Protein AF-A0A1G0ZKY2-F1 (afdb_monomer_lite)

Secondary structure (DSSP, 8-state):
------------HHHHHHHHHHHHHHHHHHHHHHHHHHHHHHHHHHHHHHHHHHHHHHHHHHHHHHHHHHHHHHHHHHHHHHHHHHH-HHHHHHHHHHSTTHHHHHHHHHHHHHHHHHHHHHHHHHHHHHHHHHHHHHHHHHHHHHHHHHHHHHHHHHHHHHHHHHHHHHHHHHHHHHHHHHGGGSS---

pLDDT: mean 81.61, std 14.82, range [39.03, 94.75]

Sequence (190 aa):
MVSVNKTERKIPWGKVVALLLLFLFAIQSLVGFIFLSVKINDGVRQIADGLRQLGEGEPELWKGRSRLEAGKKEEAEGKEEYARAKENLFLVWADKLLYGGEGFEEAGERIAAGGKEIAIGQGKVDVGEKQVAAGRLAVRLGVEQLRQARQARLSCALLVFVFTSLLVVFGIRWRKPLARTFLHRGSSKT

Foldseek 3Di:
DDDDDPPPPDDPVVVVVVVVVLVVVLVVLVVVLVVLVVVLVVLVVVLVVLVVVLVVLVVVLVVLVVVLVVLVVVLVVLVVVLVVCVVPPVNQVCCCVPVVNVVSVVSVVVSVVSVVVSVVSVVVSVVSVVVSVVSVVVSVVSVVVSVVSVVVSVVSVVVSVVSVVVCVVVCVVVVVVVVVVVVVVPPDDD

Radius of gyration: 41.52 Å; chains: 1; bounding box: 92×29×129 Å

Structure (mmCIF, N/CA/C/O backbone):
data_AF-A0A1G0ZKY2-F1
#
_entry.id   AF-A0A1G0ZKY2-F1
#
loop_
_atom_site.group_PDB
_atom_site.id
_atom_site.type_symbol
_atom_site.label_atom_id
_atom_site.label_alt_id
_atom_site.label_comp_id
_atom_site.label_asym_id
_atom_site.label_entity_id
_atom_site.label_seq_id
_atom_site.pdbx_PDB_ins_code
_atom_site.Cartn_x
_atom_site.Cartn_y
_atom_site.Cartn_z
_atom_site.occupancy
_atom_site.B_iso_or_equiv
_atom_site.auth_seq_id
_atom_site.auth_comp_id
_atom_site.auth_asym_id
_atom_site.auth_atom_id
_atom_site.pdbx_PDB_model_num
ATOM 1 N N . MET A 1 1 ? 43.998 6.984 -85.480 1.00 39.03 1 MET A N 1
ATOM 2 C CA . MET A 1 1 ? 43.678 8.000 -84.452 1.00 39.03 1 MET A CA 1
ATOM 3 C C . MET A 1 1 ? 42.876 7.333 -83.347 1.00 39.03 1 MET A C 1
ATOM 5 O O . MET A 1 1 ? 42.019 6.512 -83.639 1.00 39.03 1 MET A O 1
ATOM 9 N N . VAL A 1 2 ? 43.288 7.575 -82.106 1.00 42.00 2 VAL A N 1
ATOM 10 C CA . VAL A 1 2 ? 43.087 6.720 -80.926 1.00 42.00 2 VAL A CA 1
ATOM 11 C C . VAL A 1 2 ? 41.663 6.818 -80.370 1.00 42.00 2 VAL A C 1
ATOM 13 O O . VAL A 1 2 ? 41.135 7.909 -80.182 1.00 42.00 2 VAL A O 1
ATOM 16 N N . SER A 1 3 ? 41.069 5.656 -80.091 1.00 44.97 3 SER A N 1
ATOM 17 C CA . SER A 1 3 ? 39.747 5.503 -79.481 1.00 44.97 3 SER A CA 1
ATOM 18 C C . SER A 1 3 ? 39.776 5.975 -78.022 1.00 44.97 3 SER A C 1
ATOM 20 O O . SER A 1 3 ? 40.448 5.382 -77.175 1.00 44.97 3 SER A O 1
ATOM 22 N N . VAL A 1 4 ? 39.076 7.071 -77.727 1.00 46.28 4 VAL A N 1
ATOM 23 C CA . VAL A 1 4 ? 38.960 7.641 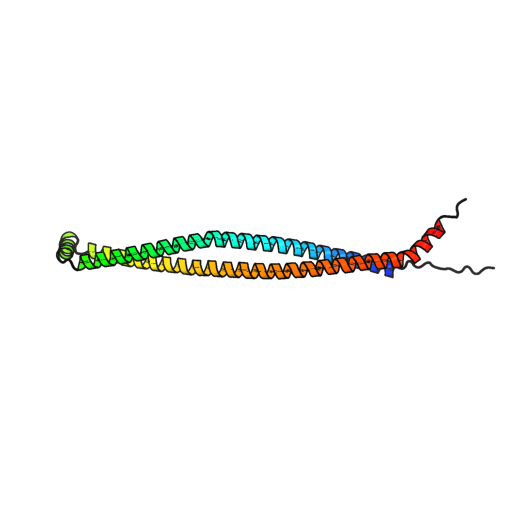-76.378 1.00 46.28 4 VAL A CA 1
ATOM 24 C C . VAL A 1 4 ? 37.914 6.837 -75.604 1.00 46.28 4 VAL A C 1
ATOM 26 O O . VAL A 1 4 ? 36.711 7.063 -75.713 1.00 46.28 4 VAL A O 1
ATOM 29 N N . ASN A 1 5 ? 38.384 5.856 -74.834 1.00 42.00 5 ASN A N 1
ATOM 30 C CA . ASN A 1 5 ? 37.549 5.000 -73.997 1.00 42.00 5 ASN A CA 1
ATOM 31 C C . ASN A 1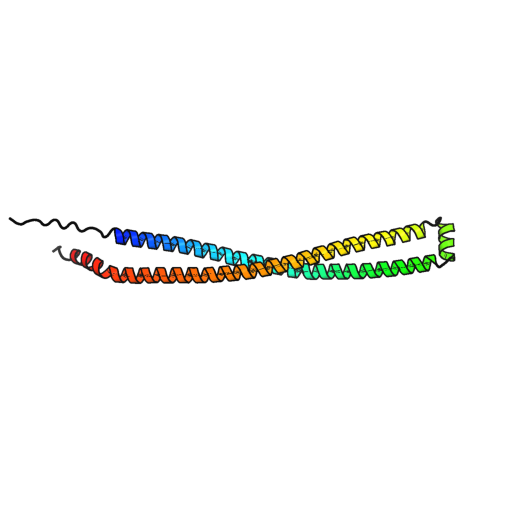 5 ? 37.023 5.783 -72.778 1.00 42.00 5 ASN A C 1
ATOM 33 O O . ASN A 1 5 ? 37.755 6.067 -71.825 1.00 42.00 5 ASN A O 1
ATOM 37 N N . LYS A 1 6 ? 35.739 6.148 -72.818 1.00 47.41 6 LYS A N 1
ATOM 38 C CA . LYS A 1 6 ? 35.024 6.887 -71.772 1.00 47.41 6 LYS A CA 1
ATOM 39 C C . LYS A 1 6 ? 34.699 5.957 -70.597 1.00 47.41 6 LYS A C 1
ATOM 41 O O . LYS A 1 6 ? 33.615 5.392 -70.503 1.00 47.41 6 LYS A O 1
ATOM 46 N N . THR A 1 7 ? 35.642 5.790 -69.676 1.00 43.19 7 THR A N 1
ATOM 47 C CA . THR A 1 7 ? 35.406 5.059 -68.421 1.00 43.19 7 THR A CA 1
ATOM 48 C C . THR A 1 7 ? 34.779 5.991 -67.384 1.00 43.19 7 THR A C 1
ATOM 50 O O . THR A 1 7 ? 35.452 6.594 -66.548 1.00 43.19 7 THR A O 1
ATOM 53 N N . GLU A 1 8 ? 33.452 6.131 -67.443 1.00 45.47 8 GLU A N 1
ATOM 54 C CA . GLU A 1 8 ? 32.676 6.815 -66.408 1.00 45.47 8 GLU A CA 1
ATOM 55 C C . GLU A 1 8 ? 32.813 6.067 -65.072 1.00 45.47 8 GLU A C 1
ATOM 57 O O . GLU A 1 8 ? 32.245 4.995 -64.849 1.00 45.47 8 GLU A O 1
ATOM 62 N N . ARG A 1 9 ? 33.624 6.624 -64.168 1.00 49.91 9 ARG A N 1
ATOM 63 C CA . ARG A 1 9 ? 33.841 6.096 -62.817 1.00 49.91 9 ARG A CA 1
ATOM 64 C C . ARG A 1 9 ? 32.573 6.278 -61.978 1.00 49.91 9 ARG A C 1
ATOM 66 O O . ARG A 1 9 ? 32.382 7.314 -61.348 1.00 49.91 9 ARG A O 1
ATOM 73 N N . LYS A 1 10 ? 31.711 5.255 -61.967 1.00 54.75 10 LYS A N 1
ATOM 74 C CA . LYS A 1 10 ? 30.501 5.187 -61.135 1.00 54.75 10 LYS A CA 1
ATOM 75 C C . LYS A 1 10 ? 30.872 5.178 -59.649 1.00 54.75 10 LYS A C 1
ATOM 77 O O . LYS A 1 10 ? 31.489 4.234 -59.155 1.00 54.75 10 LYS A O 1
ATOM 82 N N . ILE A 1 11 ? 30.465 6.224 -58.930 1.00 58.81 11 ILE A N 1
ATOM 83 C CA . ILE A 1 11 ? 30.418 6.237 -57.462 1.00 58.81 11 ILE A CA 1
ATOM 84 C C . ILE A 1 11 ? 29.611 5.001 -57.033 1.00 58.81 11 ILE A C 1
ATOM 86 O O . ILE A 1 11 ? 28.528 4.783 -57.585 1.00 58.81 11 ILE A O 1
ATOM 90 N N . PRO A 1 12 ? 30.089 4.169 -56.089 1.00 69.69 12 PRO A N 1
ATOM 91 C CA . PRO A 1 12 ? 29.347 2.996 -55.650 1.00 69.69 12 PRO A CA 1
ATOM 92 C C . PRO A 1 12 ? 28.219 3.437 -54.709 1.00 69.69 12 PRO A C 1
ATOM 94 O O . PRO A 1 12 ? 28.260 3.165 -53.511 1.00 69.69 12 PRO A O 1
ATOM 97 N N . TRP A 1 13 ? 27.221 4.139 -55.251 1.00 71.75 13 TRP A N 1
ATOM 98 C CA . TRP A 1 13 ? 26.068 4.693 -54.538 1.00 71.75 13 TRP A CA 1
ATOM 99 C C . TRP A 1 13 ? 25.389 3.657 -53.641 1.00 71.75 13 TRP A C 1
ATOM 101 O O . TRP A 1 13 ? 25.031 3.981 -52.515 1.00 71.75 13 TRP A O 1
ATOM 111 N N . GLY A 1 14 ? 25.340 2.386 -54.055 1.00 74.38 14 GLY A N 1
ATOM 112 C CA . GLY A 1 14 ? 24.830 1.295 -53.217 1.00 74.38 14 GLY A CA 1
ATOM 113 C C . GLY A 1 14 ? 25.571 1.124 -51.881 1.00 74.38 14 GLY A C 1
ATOM 114 O O . GLY A 1 14 ? 24.947 0.824 -50.871 1.00 74.38 14 GLY A O 1
ATOM 115 N N . LYS A 1 15 ? 26.886 1.381 -51.831 1.00 72.75 15 LYS A N 1
ATOM 116 C CA . LYS A 1 15 ? 27.682 1.312 -50.590 1.00 72.75 15 LYS A CA 1
ATOM 117 C C . LYS A 1 15 ? 27.442 2.518 -49.685 1.00 72.75 15 LYS A C 1
ATOM 119 O O . LYS A 1 15 ? 27.422 2.369 -48.470 1.00 72.75 15 LYS A O 1
ATOM 124 N N . VAL A 1 16 ? 27.250 3.696 -50.276 1.00 76.25 16 VAL A N 1
ATOM 125 C CA . VAL A 1 16 ? 26.938 4.931 -49.539 1.00 76.25 16 VAL A CA 1
ATOM 126 C C . VAL A 1 16 ? 25.538 4.841 -48.932 1.00 76.25 16 VAL A C 1
ATOM 128 O O . VAL A 1 16 ? 25.372 5.111 -47.748 1.00 76.25 16 VAL A O 1
ATOM 131 N N . VAL A 1 17 ? 24.558 4.369 -49.707 1.00 78.38 17 VAL A N 1
ATOM 132 C CA . VAL A 1 17 ? 23.188 4.120 -49.236 1.00 78.38 17 VAL A CA 1
ATOM 133 C C . VAL A 1 17 ? 23.175 3.066 -48.123 1.00 78.38 17 VAL A C 1
ATOM 135 O O . VAL A 1 17 ? 22.519 3.274 -47.106 1.00 78.38 17 VAL A O 1
ATOM 138 N N . ALA A 1 18 ? 23.957 1.986 -48.246 1.00 77.00 18 ALA A N 1
ATOM 139 C CA . ALA A 1 18 ? 24.081 0.977 -47.191 1.00 77.00 18 ALA A CA 1
ATOM 140 C C . ALA A 1 18 ? 24.664 1.544 -45.880 1.00 77.00 18 ALA A C 1
ATOM 142 O O . ALA A 1 18 ? 24.167 1.228 -44.802 1.00 77.00 18 ALA A O 1
ATOM 143 N N . LEU A 1 19 ? 25.685 2.407 -45.956 1.00 75.69 19 LEU A N 1
ATOM 144 C CA . LEU A 1 19 ? 26.266 3.060 -44.776 1.00 75.69 19 LEU A CA 1
ATOM 145 C C . LEU A 1 19 ? 25.288 4.037 -44.113 1.00 75.69 19 LEU A C 1
ATOM 147 O O . LEU A 1 19 ? 25.206 4.082 -42.888 1.00 75.69 19 LEU A O 1
ATOM 151 N N . LEU A 1 20 ? 24.528 4.788 -44.911 1.00 80.94 20 LEU A N 1
ATOM 152 C CA . LEU A 1 20 ? 23.551 5.756 -44.415 1.00 80.94 20 LEU A CA 1
ATOM 153 C C . LEU A 1 20 ? 22.362 5.052 -43.739 1.00 80.94 20 LEU A C 1
ATOM 155 O O . LEU A 1 20 ? 21.940 5.464 -42.662 1.00 80.94 20 LEU A O 1
ATOM 159 N N . LEU A 1 21 ? 21.894 3.932 -44.301 1.00 78.69 21 LEU A N 1
ATOM 160 C CA . LEU A 1 21 ? 20.876 3.076 -43.681 1.00 78.69 21 LEU A CA 1
ATOM 161 C C . LEU A 1 21 ? 21.354 2.463 -42.360 1.00 78.69 21 LEU A C 1
ATOM 163 O O . LEU A 1 21 ? 20.612 2.479 -41.382 1.00 78.69 21 LEU A O 1
ATOM 167 N N . LEU A 1 22 ? 22.596 1.972 -42.297 1.00 76.19 22 LEU A N 1
ATOM 168 C CA . LEU A 1 22 ? 23.180 1.451 -41.056 1.00 76.19 22 LEU A CA 1
ATOM 169 C C . LEU A 1 22 ? 23.315 2.536 -39.982 1.00 76.19 22 LEU A C 1
ATOM 171 O O . LEU A 1 22 ? 23.049 2.275 -38.811 1.00 76.19 22 LEU A O 1
ATOM 175 N N . PHE A 1 23 ? 23.690 3.754 -40.374 1.00 80.31 23 PHE A N 1
ATOM 176 C CA . PHE A 1 23 ? 23.774 4.888 -39.459 1.00 80.31 23 PHE A CA 1
ATOM 177 C C . PHE A 1 23 ? 22.394 5.293 -38.918 1.00 80.31 23 PHE A C 1
ATOM 179 O O . PHE A 1 23 ? 22.238 5.474 -37.712 1.00 80.31 23 PHE A O 1
ATOM 186 N N . LEU A 1 24 ? 21.369 5.346 -39.776 1.00 80.19 24 LEU A N 1
ATOM 187 C CA . LEU A 1 24 ? 19.983 5.579 -39.353 1.00 80.19 24 LEU A CA 1
ATOM 188 C C . LEU A 1 24 ? 19.481 4.485 -38.401 1.00 80.19 24 LEU A C 1
ATOM 190 O O . LEU A 1 24 ? 18.844 4.788 -37.394 1.00 80.19 24 LEU A O 1
ATOM 194 N N . PHE A 1 25 ? 19.809 3.222 -38.676 1.00 80.12 25 PHE A N 1
ATOM 195 C CA . PHE A 1 25 ? 19.447 2.099 -37.811 1.00 80.12 25 PHE A CA 1
ATOM 196 C C . PHE A 1 25 ? 20.157 2.168 -36.449 1.00 80.12 25 PHE A C 1
ATOM 198 O O . PHE A 1 25 ? 19.549 1.892 -35.415 1.00 80.12 25 PHE A O 1
ATOM 205 N N . ALA A 1 26 ? 21.418 2.611 -36.425 1.00 75.44 26 ALA A N 1
ATOM 206 C CA . ALA A 1 26 ? 22.161 2.851 -35.192 1.00 75.44 26 ALA A CA 1
ATOM 207 C C . ALA A 1 26 ? 21.540 3.983 -34.354 1.00 75.44 26 ALA A C 1
ATOM 209 O O . ALA A 1 26 ? 21.404 3.831 -33.141 1.00 75.44 26 ALA A O 1
ATOM 210 N N . ILE A 1 27 ? 21.099 5.077 -34.988 1.00 79.88 27 ILE A N 1
ATOM 211 C CA . ILE A 1 27 ? 20.373 6.162 -34.308 1.00 79.88 27 ILE A CA 1
ATOM 212 C C . ILE A 1 27 ? 19.055 5.640 -33.726 1.00 79.88 27 ILE A C 1
ATOM 214 O O . ILE A 1 27 ? 18.781 5.869 -32.549 1.00 79.88 27 ILE A O 1
ATOM 218 N N . GLN A 1 28 ? 18.273 4.890 -34.510 1.00 82.31 28 GLN A N 1
ATOM 219 C CA . GLN A 1 28 ? 17.012 4.295 -34.050 1.00 82.31 28 GLN A CA 1
ATOM 220 C C . GLN A 1 28 ? 17.232 3.386 -32.826 1.00 82.31 28 GLN A C 1
ATOM 222 O O . GLN A 1 28 ? 16.489 3.447 -31.845 1.00 82.31 28 GLN A O 1
ATOM 227 N N . SER A 1 29 ? 18.301 2.585 -32.842 1.00 80.69 29 SER A N 1
ATOM 228 C CA . SER A 1 29 ? 18.671 1.724 -31.717 1.00 80.69 29 SER A CA 1
ATOM 229 C C . SER A 1 29 ? 19.115 2.514 -30.480 1.00 80.69 29 SER A C 1
ATOM 231 O O . SER A 1 29 ? 18.809 2.111 -29.356 1.00 80.69 29 SER A O 1
ATOM 233 N N . LEU A 1 30 ? 19.820 3.634 -30.660 1.00 79.44 30 LEU A N 1
ATOM 234 C CA . LEU A 1 30 ? 20.258 4.499 -29.563 1.00 79.44 30 LEU A CA 1
ATOM 235 C C . LEU A 1 30 ? 19.064 5.183 -28.883 1.00 79.44 30 LEU A C 1
ATOM 237 O O . LEU A 1 30 ? 18.987 5.207 -27.655 1.00 79.44 30 LEU A O 1
ATOM 241 N N . VAL A 1 31 ? 18.104 5.673 -29.673 1.00 83.25 31 VAL A N 1
ATOM 242 C CA . VAL A 1 31 ? 16.857 6.265 -29.165 1.00 83.25 31 VAL A CA 1
ATOM 243 C C . VAL A 1 31 ? 16.071 5.238 -28.345 1.00 83.25 31 VAL A C 1
ATOM 245 O O . VAL A 1 31 ? 15.678 5.530 -27.214 1.00 83.25 31 VAL A O 1
ATOM 248 N N . GLY A 1 32 ? 15.918 4.009 -28.853 1.00 79.44 32 GLY A N 1
ATOM 249 C CA . GLY A 1 32 ? 15.265 2.921 -28.118 1.00 79.44 32 GLY A CA 1
ATOM 250 C C . GLY A 1 32 ? 15.978 2.556 -26.809 1.00 79.44 32 GLY A C 1
ATOM 251 O O . GLY A 1 32 ? 15.328 2.327 -25.788 1.00 79.44 32 GLY A O 1
ATOM 252 N N . PHE A 1 33 ? 17.314 2.559 -26.802 1.00 80.88 33 PHE A N 1
ATOM 253 C CA . PHE A 1 33 ? 18.108 2.305 -25.599 1.00 80.88 33 PHE A CA 1
ATOM 254 C C . PHE A 1 33 ? 17.940 3.400 -24.538 1.00 80.88 33 PHE A C 1
ATOM 256 O O . PHE A 1 33 ? 17.771 3.085 -23.357 1.00 80.88 33 PHE A O 1
ATOM 263 N N . ILE A 1 34 ? 17.964 4.676 -24.936 1.00 80.56 34 ILE A N 1
ATOM 264 C CA . ILE A 1 34 ? 17.760 5.808 -24.020 1.00 80.56 34 ILE A CA 1
ATOM 265 C C . ILE A 1 34 ? 16.347 5.753 -23.434 1.00 80.56 34 ILE A C 1
ATOM 267 O O . ILE A 1 34 ? 16.193 5.811 -22.215 1.00 80.56 34 ILE A O 1
ATOM 271 N N . PHE A 1 35 ? 15.329 5.545 -24.272 1.00 85.62 35 PHE A N 1
ATOM 272 C CA . PHE A 1 35 ? 13.939 5.438 -23.828 1.00 85.62 35 PHE A CA 1
ATOM 273 C C . PHE A 1 35 ? 13.736 4.303 -22.813 1.00 85.62 35 PHE A C 1
ATOM 275 O O . PHE A 1 35 ? 13.167 4.509 -21.739 1.00 85.62 35 PHE A O 1
ATOM 282 N N . LEU A 1 36 ? 14.264 3.110 -23.105 1.00 84.50 36 LEU A N 1
ATOM 283 C CA . LEU A 1 36 ? 14.190 1.972 -22.188 1.00 84.50 36 LEU A CA 1
ATOM 284 C C . LEU A 1 36 ? 14.939 2.246 -20.873 1.00 84.50 36 LEU A C 1
ATOM 286 O O . LEU A 1 36 ? 14.499 1.822 -19.807 1.00 84.50 36 LEU A O 1
ATOM 290 N N . SER A 1 37 ? 16.052 2.980 -20.933 1.00 82.50 37 SER A N 1
ATOM 291 C CA . SER A 1 37 ? 16.837 3.352 -19.752 1.00 82.50 37 SER A CA 1
ATOM 292 C C . SER A 1 37 ? 16.070 4.277 -18.811 1.00 82.50 37 SER A C 1
ATOM 294 O O . SER A 1 37 ? 16.078 4.038 -17.604 1.00 82.50 37 SER A O 1
ATOM 296 N N . VAL A 1 38 ? 15.387 5.287 -19.358 1.00 86.06 38 VAL A N 1
ATOM 297 C CA . VAL A 1 38 ? 14.525 6.195 -18.584 1.00 86.06 38 VAL A CA 1
ATOM 298 C C . VAL A 1 38 ? 13.396 5.403 -17.930 1.00 86.06 38 VAL A C 1
ATOM 300 O O . VAL A 1 38 ? 13.231 5.465 -16.716 1.00 86.06 38 VAL A O 1
ATOM 303 N N . LYS A 1 39 ? 12.712 4.546 -18.698 1.00 86.44 39 LYS A N 1
ATOM 304 C CA . LYS A 1 39 ? 11.594 3.739 -18.192 1.00 86.44 39 LYS A CA 1
ATOM 305 C C . LYS A 1 39 ? 11.995 2.781 -17.065 1.00 86.44 39 LYS A C 1
ATOM 307 O O . LYS A 1 39 ? 11.245 2.605 -16.111 1.00 86.44 39 LYS A O 1
ATOM 312 N N . ILE A 1 40 ? 13.185 2.180 -17.145 1.00 86.50 40 ILE A N 1
ATOM 313 C CA . ILE A 1 40 ? 13.738 1.351 -16.061 1.00 86.50 40 ILE A CA 1
ATOM 314 C C . ILE A 1 40 ? 13.996 2.196 -14.811 1.00 86.50 40 ILE A C 1
ATOM 316 O O . ILE A 1 40 ? 13.678 1.760 -13.709 1.00 86.50 40 ILE A O 1
ATOM 320 N N . ASN A 1 41 ? 14.581 3.384 -14.960 1.00 86.81 41 ASN A N 1
ATOM 321 C CA . ASN A 1 41 ? 14.880 4.251 -13.824 1.00 86.81 41 ASN A CA 1
ATOM 322 C C . ASN A 1 41 ? 13.604 4.752 -13.132 1.00 86.81 41 ASN A C 1
ATOM 324 O O . ASN A 1 41 ? 13.523 4.730 -11.905 1.00 86.81 41 ASN A O 1
ATOM 328 N N . ASP A 1 42 ? 12.592 5.130 -13.910 1.00 87.94 42 ASP A N 1
ATOM 329 C CA . ASP A 1 42 ? 11.292 5.542 -13.381 1.00 87.94 42 ASP A CA 1
ATOM 330 C C . ASP A 1 42 ? 10.584 4.379 -12.679 1.00 87.94 42 ASP A C 1
ATOM 332 O O . ASP A 1 42 ? 10.076 4.552 -11.574 1.00 87.94 42 ASP A O 1
ATOM 336 N N . GLY A 1 43 ? 10.633 3.170 -13.249 1.00 88.50 43 GLY A N 1
ATOM 337 C CA . GLY A 1 43 ? 10.093 1.972 -12.601 1.00 88.50 43 GLY A CA 1
ATOM 338 C C . GLY A 1 43 ? 10.790 1.638 -11.275 1.00 88.50 43 GLY A C 1
ATOM 339 O O . GLY A 1 43 ? 10.128 1.272 -10.308 1.00 88.50 43 GLY A O 1
ATOM 340 N N . VAL A 1 44 ? 12.116 1.810 -11.187 1.00 89.62 44 VAL A N 1
ATOM 341 C CA . VAL A 1 44 ? 12.862 1.639 -9.924 1.00 89.62 44 VAL A CA 1
ATOM 342 C C . VAL A 1 44 ? 12.406 2.655 -8.878 1.00 89.62 44 VAL A C 1
ATOM 344 O O . VAL A 1 44 ? 12.201 2.278 -7.725 1.00 89.62 44 VAL A O 1
ATOM 347 N N . ARG A 1 45 ? 12.221 3.922 -9.270 1.00 90.50 45 ARG A N 1
ATOM 348 C CA . ARG A 1 45 ? 11.726 4.973 -8.369 1.00 90.50 45 ARG A CA 1
ATOM 349 C C . ARG A 1 45 ? 10.317 4.670 -7.872 1.00 90.50 45 ARG A C 1
ATOM 351 O O . ARG A 1 45 ? 10.110 4.654 -6.669 1.00 90.50 45 ARG A O 1
ATOM 358 N N . GLN A 1 46 ? 9.398 4.313 -8.768 1.00 88.19 46 GLN A N 1
ATOM 359 C CA . GLN A 1 46 ? 8.026 3.954 -8.395 1.00 88.19 46 GLN A CA 1
ATOM 360 C C . GLN A 1 46 ? 7.970 2.785 -7.406 1.00 88.19 46 GLN A C 1
ATOM 362 O O . GLN A 1 46 ? 7.177 2.802 -6.469 1.00 88.19 46 GLN A O 1
ATOM 367 N N . ILE A 1 47 ? 8.822 1.774 -7.583 1.00 91.44 47 ILE A N 1
ATOM 368 C CA . ILE A 1 47 ? 8.908 0.654 -6.641 1.00 91.44 47 ILE A CA 1
ATOM 369 C C . ILE A 1 47 ? 9.456 1.107 -5.291 1.00 91.44 47 ILE A C 1
ATOM 371 O O . ILE A 1 47 ? 8.927 0.690 -4.264 1.00 91.44 47 ILE A O 1
ATOM 375 N N . ALA A 1 48 ? 10.491 1.948 -5.277 1.00 91.12 48 ALA A N 1
ATOM 376 C CA . ALA A 1 48 ? 11.041 2.496 -4.041 1.00 91.12 48 ALA A CA 1
ATOM 377 C C . ALA A 1 48 ? 9.997 3.333 -3.284 1.00 91.12 48 ALA A C 1
ATOM 379 O O . ALA A 1 48 ? 9.843 3.163 -2.075 1.00 91.12 48 ALA A O 1
ATOM 380 N N . ASP A 1 49 ? 9.238 4.163 -3.996 1.00 90.56 49 ASP A N 1
ATOM 381 C CA . ASP A 1 49 ? 8.148 4.957 -3.429 1.00 90.56 49 ASP A CA 1
ATOM 382 C C . ASP A 1 49 ? 7.028 4.055 -2.891 1.00 90.56 49 ASP A C 1
ATOM 384 O O . ASP A 1 49 ? 6.578 4.238 -1.761 1.00 90.56 49 ASP A O 1
ATOM 388 N N . GLY A 1 50 ? 6.637 3.015 -3.635 1.00 91.06 50 GLY A N 1
ATOM 389 C CA . GLY A 1 50 ? 5.654 2.028 -3.177 1.00 91.06 50 GLY A CA 1
ATOM 390 C C . GLY A 1 50 ? 6.115 1.242 -1.943 1.00 91.06 50 GLY A C 1
ATOM 391 O O . GLY A 1 50 ? 5.330 1.004 -1.028 1.00 91.06 50 GLY A O 1
ATOM 392 N N . LEU A 1 51 ? 7.399 0.880 -1.868 1.00 91.50 51 LEU A N 1
ATOM 393 C CA . LEU A 1 51 ? 8.007 0.257 -0.687 1.00 91.50 51 LEU A CA 1
ATOM 394 C C . LEU A 1 51 ? 8.015 1.196 0.519 1.00 91.50 51 LEU A C 1
ATOM 396 O O . LEU A 1 51 ? 7.736 0.746 1.628 1.00 91.50 51 LEU A O 1
ATOM 400 N N . ARG A 1 52 ? 8.302 2.488 0.317 1.00 92.31 52 ARG A N 1
ATOM 401 C CA . ARG A 1 52 ? 8.205 3.494 1.382 1.00 92.31 52 ARG A CA 1
ATOM 402 C C . ARG A 1 52 ? 6.776 3.627 1.894 1.00 92.31 52 ARG A C 1
ATOM 404 O O . ARG A 1 52 ? 6.570 3.548 3.097 1.00 92.31 52 ARG A O 1
ATOM 411 N N . GLN A 1 53 ? 5.802 3.754 0.994 1.00 89.62 53 GLN A N 1
ATOM 412 C CA . GLN A 1 53 ? 4.387 3.847 1.362 1.00 89.62 53 GLN A CA 1
ATOM 413 C C . GLN A 1 53 ? 3.907 2.607 2.122 1.00 89.62 53 GLN A C 1
ATOM 415 O O . GLN A 1 53 ? 3.197 2.736 3.112 1.00 89.62 53 GLN A O 1
ATOM 420 N N . LEU A 1 54 ? 4.326 1.405 1.711 1.00 91.81 54 LEU A N 1
ATOM 421 C CA . LEU A 1 54 ? 4.048 0.179 2.467 1.00 91.81 54 LEU A CA 1
ATOM 422 C C . LEU A 1 54 ? 4.709 0.201 3.849 1.00 91.81 54 LEU A C 1
ATOM 424 O O . LEU A 1 54 ? 4.063 -0.140 4.835 1.00 91.81 54 LEU A O 1
ATOM 428 N N . GLY A 1 55 ? 5.973 0.625 3.924 1.00 89.56 55 GLY A N 1
ATOM 429 C CA . GLY A 1 55 ? 6.712 0.730 5.182 1.00 89.56 55 GLY A CA 1
ATOM 430 C C . GLY A 1 55 ? 6.123 1.747 6.161 1.00 89.56 55 GLY A C 1
ATOM 431 O O . GLY A 1 55 ? 6.238 1.557 7.368 1.00 89.56 55 GLY A O 1
ATOM 432 N N . GLU A 1 56 ? 5.471 2.797 5.661 1.00 89.94 56 GLU A N 1
ATOM 433 C CA . GLU A 1 56 ? 4.765 3.801 6.465 1.00 89.94 56 GLU A CA 1
ATOM 434 C C . GLU A 1 56 ? 3.333 3.343 6.819 1.00 89.94 56 GLU A C 1
ATOM 436 O O . GLU A 1 56 ? 2.906 3.489 7.963 1.00 89.94 56 GLU A O 1
ATOM 441 N N . GLY A 1 57 ? 2.611 2.707 5.891 1.00 89.81 57 GLY A N 1
ATOM 442 C CA . GLY A 1 57 ? 1.222 2.274 6.094 1.00 89.81 57 GLY A CA 1
ATOM 443 C C . GLY A 1 57 ? 1.054 1.023 6.966 1.00 89.81 57 GLY A C 1
ATOM 444 O O . GLY A 1 57 ? 0.070 0.892 7.690 1.00 89.81 57 GLY A O 1
ATOM 445 N N . GLU A 1 58 ? 2.013 0.098 6.950 1.00 90.44 58 GLU A N 1
ATOM 446 C CA . GLU A 1 58 ? 1.976 -1.125 7.762 1.00 90.44 58 GLU A CA 1
ATOM 447 C C . GLU A 1 58 ? 2.006 -0.873 9.289 1.00 90.44 58 GLU A C 1
ATOM 449 O O . GLU A 1 58 ? 1.170 -1.441 10.001 1.00 90.44 58 GLU A O 1
ATOM 454 N N . PRO A 1 59 ? 2.878 -0.000 9.838 1.00 92.69 59 PRO A N 1
ATOM 455 C CA . PRO A 1 59 ? 2.833 0.346 11.257 1.00 92.69 59 PRO A CA 1
ATOM 456 C C . PRO A 1 59 ? 1.590 1.161 11.632 1.00 92.69 59 PRO A C 1
ATOM 458 O O . PRO A 1 59 ? 1.103 1.032 12.756 1.00 92.69 59 PRO A O 1
ATOM 461 N N . GLU A 1 60 ? 1.047 1.982 10.729 1.00 90.06 60 GLU A N 1
ATOM 462 C CA . GLU A 1 60 ? -0.234 2.663 10.963 1.00 90.06 60 GLU A CA 1
ATOM 463 C C . GLU A 1 60 ? -1.393 1.671 11.061 1.00 90.06 60 GLU A C 1
ATOM 465 O O . GLU A 1 60 ? -2.200 1.756 11.990 1.00 90.06 60 GLU A O 1
ATOM 470 N N . LEU A 1 61 ? -1.431 0.683 10.167 1.00 92.69 61 LEU A N 1
ATOM 471 C CA . LEU A 1 61 ? -2.411 -0.395 10.201 1.00 92.69 61 LEU A CA 1
ATOM 472 C C . LEU A 1 61 ? -2.305 -1.211 11.494 1.00 92.69 61 LEU A C 1
ATOM 474 O O . LEU A 1 61 ? -3.321 -1.505 12.125 1.00 92.69 61 LEU A O 1
ATOM 478 N N . TRP A 1 62 ? -1.083 -1.519 11.936 1.00 92.44 62 TRP A N 1
ATOM 479 C CA . TRP A 1 62 ? -0.852 -2.204 13.208 1.00 92.44 62 TRP A CA 1
ATOM 480 C C . TRP A 1 62 ? -1.341 -1.379 14.407 1.00 92.44 62 TRP A C 1
ATOM 482 O O . TRP A 1 62 ? -2.045 -1.905 15.270 1.00 92.44 62 TRP A O 1
ATOM 492 N N . LYS A 1 63 ? -1.052 -0.070 14.439 1.00 92.88 63 LYS A N 1
ATOM 493 C CA . LYS A 1 63 ? -1.584 0.841 15.469 1.00 92.88 63 LYS A CA 1
ATOM 494 C C . LYS A 1 63 ? -3.113 0.878 15.444 1.00 92.88 63 LYS A C 1
ATOM 496 O O . LYS A 1 63 ? -3.734 0.853 16.503 1.00 92.88 63 LYS A O 1
ATOM 501 N N . GLY A 1 64 ? -3.719 0.921 14.257 1.00 92.38 64 GLY A N 1
ATOM 502 C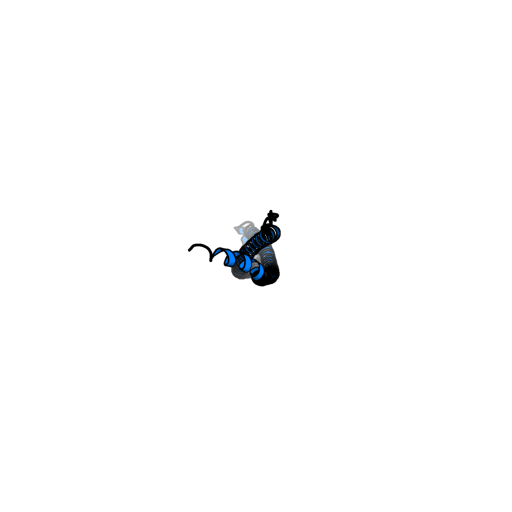 CA . GLY A 1 64 ? -5.170 0.864 14.082 1.00 92.38 64 GLY A CA 1
ATOM 503 C C . GLY A 1 64 ? -5.769 -0.427 14.641 1.00 92.38 64 GLY A C 1
ATOM 504 O O . GLY A 1 64 ? -6.743 -0.372 15.389 1.00 92.38 64 GLY A O 1
ATOM 505 N N . ARG A 1 65 ? -5.142 -1.575 14.360 1.00 93.62 65 ARG A N 1
ATOM 506 C CA . ARG A 1 65 ? -5.547 -2.876 14.909 1.00 93.62 65 ARG A CA 1
ATOM 507 C C . ARG A 1 65 ? -5.429 -2.917 16.432 1.00 93.62 65 ARG A C 1
ATOM 509 O O . ARG A 1 65 ? -6.377 -3.320 17.093 1.00 93.62 65 ARG A O 1
ATOM 516 N N . SER A 1 66 ? -4.316 -2.444 16.990 1.00 94.75 66 SER A N 1
ATOM 517 C CA . SER A 1 66 ? -4.113 -2.401 18.444 1.00 94.75 66 SER A CA 1
ATOM 518 C C . SER A 1 66 ? -5.148 -1.511 19.146 1.00 94.75 66 SER A C 1
ATOM 520 O O . SER A 1 66 ? -5.706 -1.907 20.166 1.00 94.75 66 SER A O 1
ATOM 522 N N . ARG A 1 67 ? -5.481 -0.346 18.570 1.00 92.12 67 ARG A N 1
ATOM 523 C CA . ARG A 1 67 ? -6.563 0.517 19.081 1.00 92.12 67 ARG A CA 1
ATOM 524 C C . ARG A 1 67 ? -7.926 -0.164 19.011 1.00 92.12 67 ARG A C 1
ATOM 526 O O . ARG A 1 67 ? -8.705 -0.051 19.949 1.00 92.12 67 ARG A O 1
ATOM 533 N N . LEU A 1 68 ? -8.207 -0.873 17.920 1.00 93.75 68 LEU A N 1
ATOM 534 C CA . LEU A 1 68 ? -9.450 -1.623 17.762 1.00 93.75 68 LEU A CA 1
ATOM 535 C C . LEU A 1 68 ? -9.569 -2.749 18.799 1.00 93.75 68 LEU A C 1
ATOM 537 O O . LEU A 1 68 ? -10.640 -2.950 19.359 1.00 93.75 68 LEU A O 1
ATOM 541 N N . GLU A 1 69 ? -8.487 -3.479 19.065 1.00 94.06 69 GLU A N 1
ATOM 542 C CA . GLU A 1 69 ? -8.454 -4.514 20.105 1.00 94.06 69 GLU A CA 1
ATOM 543 C C . GLU A 1 69 ? -8.647 -3.929 21.507 1.00 94.06 69 GLU A C 1
ATOM 545 O O . GLU A 1 69 ? -9.417 -4.482 22.291 1.00 94.06 69 GLU A O 1
ATOM 550 N N . ALA A 1 70 ? -8.014 -2.791 21.804 1.00 93.81 70 ALA A N 1
ATOM 551 C CA . ALA A 1 70 ? -8.219 -2.083 23.064 1.00 93.81 70 ALA A CA 1
ATOM 552 C C . ALA A 1 70 ? -9.683 -1.643 23.234 1.00 93.81 70 ALA A C 1
ATOM 554 O O . ALA A 1 70 ? -10.290 -1.960 24.253 1.00 93.81 70 ALA A O 1
ATOM 555 N N . GLY A 1 71 ? -10.278 -1.021 22.209 1.00 93.06 71 GLY A N 1
ATOM 556 C CA . GLY A 1 71 ? -11.690 -0.628 22.234 1.00 93.06 71 GLY A CA 1
ATOM 557 C C . GLY A 1 71 ? -12.634 -1.821 22.409 1.00 93.06 71 GLY A C 1
ATOM 558 O O . GLY A 1 71 ? -13.598 -1.739 23.159 1.00 93.06 71 GLY A O 1
ATOM 559 N N . LYS A 1 72 ? -12.328 -2.975 21.793 1.00 93.44 72 LYS A N 1
ATOM 560 C CA . LYS A 1 72 ? -13.112 -4.214 21.978 1.00 93.44 72 LYS A CA 1
ATOM 561 C C . LYS A 1 72 ? -13.094 -4.700 23.414 1.00 93.44 72 LYS A C 1
ATOM 563 O O . LYS A 1 72 ? -14.102 -5.212 23.896 1.00 93.44 72 LYS A O 1
ATOM 568 N N . LYS A 1 73 ? -11.945 -4.576 24.074 1.00 94.69 73 LYS A N 1
ATOM 569 C CA . LYS A 1 73 ? -11.798 -4.952 25.474 1.00 94.69 73 LYS A CA 1
ATOM 570 C C . LYS A 1 73 ? -12.579 -3.998 26.378 1.00 94.69 73 LYS A C 1
ATOM 572 O O . LYS A 1 73 ? -13.323 -4.470 27.226 1.00 94.69 73 LYS A O 1
ATOM 577 N N . GLU A 1 74 ? -12.477 -2.695 26.134 1.00 92.00 74 GLU A N 1
ATOM 578 C CA . GLU A 1 74 ? -13.218 -1.666 26.871 1.00 92.00 74 GLU A CA 1
ATOM 579 C C . GLU A 1 74 ? -14.740 -1.828 26.712 1.00 92.00 74 GLU A C 1
ATOM 581 O O . GLU A 1 74 ? -15.473 -1.785 27.695 1.00 92.00 74 GLU A O 1
ATOM 586 N N . GLU A 1 75 ? -15.233 -2.124 25.504 1.00 92.50 75 GLU A N 1
ATOM 587 C CA . GLU A 1 75 ? -16.659 -2.408 25.289 1.00 92.50 75 GLU A CA 1
ATOM 588 C C . GLU A 1 75 ? -17.112 -3.689 26.009 1.00 92.50 75 GLU A C 1
ATOM 590 O O . GLU A 1 75 ? -18.233 -3.753 26.516 1.00 92.50 75 GLU A O 1
ATOM 595 N N . ALA A 1 76 ? -16.265 -4.722 26.068 1.00 93.38 76 ALA A N 1
ATOM 596 C CA . ALA A 1 76 ? -16.573 -5.948 26.801 1.00 93.38 76 ALA A CA 1
ATOM 597 C C . ALA A 1 76 ? -16.633 -5.706 28.319 1.00 93.38 76 ALA A C 1
ATOM 599 O O . ALA A 1 76 ? -17.578 -6.160 28.964 1.00 93.38 76 ALA A O 1
ATOM 600 N N . GLU A 1 77 ? -15.674 -4.956 28.866 1.00 93.19 77 GLU A N 1
ATOM 601 C CA . GLU A 1 77 ? -15.646 -4.555 30.277 1.00 93.19 77 GLU A CA 1
ATOM 602 C C . GLU A 1 77 ? -16.875 -3.694 30.626 1.00 93.19 77 GLU A C 1
ATOM 604 O O . GLU A 1 77 ? -17.585 -3.995 31.586 1.00 93.19 77 GLU A O 1
ATOM 609 N N . GLY A 1 78 ? -17.218 -2.706 29.790 1.00 91.88 78 GLY A N 1
ATOM 610 C CA . GLY A 1 78 ? -18.412 -1.873 29.974 1.00 91.88 78 GLY A CA 1
ATOM 611 C C . GLY A 1 78 ? -19.728 -2.657 29.889 1.00 91.88 78 GLY A C 1
ATOM 612 O O . GLY A 1 78 ? -20.662 -2.391 30.647 1.00 91.88 78 GLY A O 1
ATOM 613 N N . LYS A 1 79 ? -19.812 -3.676 29.020 1.00 92.69 79 LYS A N 1
ATOM 614 C CA . LYS A 1 79 ? -20.960 -4.602 28.974 1.00 92.69 79 LYS A CA 1
ATOM 615 C C . LYS A 1 79 ? -21.102 -5.411 30.257 1.00 92.69 79 LYS A C 1
ATOM 617 O O . LYS A 1 79 ? -22.225 -5.608 30.718 1.00 92.69 79 LYS A O 1
ATOM 622 N N . GLU A 1 80 ? -19.994 -5.887 30.817 1.00 94.06 80 GLU A N 1
ATOM 623 C CA . GLU A 1 80 ? -20.004 -6.648 32.065 1.00 94.06 80 GLU A CA 1
ATOM 624 C C . GLU A 1 80 ? -20.413 -5.767 33.252 1.00 94.06 80 GLU A C 1
ATOM 626 O O . GLU A 1 80 ? -21.262 -6.165 34.051 1.00 94.06 80 GLU A O 1
ATOM 631 N N . GLU A 1 81 ? -19.877 -4.549 33.338 1.00 91.25 81 GLU A N 1
ATOM 632 C CA . GLU A 1 81 ? -20.248 -3.581 34.372 1.00 91.25 81 GLU A CA 1
ATOM 633 C C . GLU A 1 81 ? -21.733 -3.207 34.287 1.00 91.25 81 GLU A C 1
ATOM 635 O O . GLU A 1 81 ? -22.443 -3.242 35.293 1.00 91.25 81 GLU A O 1
ATOM 640 N N . TYR A 1 82 ? -22.237 -2.955 33.077 1.00 91.12 82 TYR A N 1
ATOM 641 C CA . TYR A 1 82 ? -23.656 -2.700 32.840 1.00 91.12 82 TYR A CA 1
ATOM 642 C C . TYR A 1 82 ? -24.549 -3.880 33.246 1.00 91.12 82 TYR A C 1
ATOM 644 O O . TYR A 1 82 ? -25.610 -3.678 33.843 1.00 91.12 82 TYR A O 1
ATOM 652 N N . ALA A 1 83 ? -24.124 -5.116 32.965 1.00 92.19 83 ALA A N 1
ATOM 653 C CA . ALA A 1 83 ? -24.856 -6.312 33.371 1.00 92.19 83 ALA A CA 1
ATOM 654 C C . ALA A 1 83 ? -24.910 -6.443 34.903 1.00 92.19 83 ALA A C 1
ATOM 656 O O . ALA A 1 83 ? -25.994 -6.597 35.467 1.00 92.19 83 ALA A O 1
ATOM 657 N N . ARG A 1 84 ? -23.770 -6.275 35.588 1.00 92.38 84 ARG A N 1
ATOM 658 C CA . ARG A 1 84 ? -23.699 -6.283 37.061 1.00 92.38 84 ARG A CA 1
ATOM 659 C C . ARG A 1 84 ? -24.543 -5.171 37.686 1.00 92.38 84 ARG A C 1
ATOM 661 O O . ARG A 1 84 ? -25.206 -5.394 38.697 1.00 92.38 84 ARG A O 1
ATOM 668 N N . ALA A 1 85 ? -24.551 -3.980 37.088 1.00 90.00 85 ALA A N 1
ATOM 669 C CA . ALA A 1 85 ? -25.378 -2.871 37.550 1.00 90.00 85 ALA A CA 1
ATOM 670 C C . ALA A 1 85 ? -26.878 -3.191 37.426 1.00 90.00 85 ALA A C 1
ATOM 672 O O . ALA A 1 85 ? -27.640 -2.885 38.341 1.00 90.00 85 ALA A O 1
ATOM 673 N N . LYS A 1 86 ? -27.295 -3.869 36.345 1.00 89.50 86 LYS A N 1
ATOM 674 C CA . LYS A 1 86 ? -28.683 -4.326 36.155 1.00 89.50 86 LYS A CA 1
ATOM 675 C C . LYS A 1 86 ? -29.111 -5.417 37.136 1.00 89.50 86 LYS A C 1
ATOM 677 O O . LYS A 1 86 ? -30.286 -5.480 37.486 1.00 89.50 86 LYS A O 1
ATOM 682 N N . GLU A 1 87 ? -28.190 -6.265 37.581 1.00 92.12 87 GLU A N 1
ATOM 683 C CA . GLU A 1 87 ? -28.468 -7.285 38.604 1.00 92.12 87 GLU A CA 1
ATOM 684 C C . GLU A 1 87 ? -28.635 -6.677 40.007 1.00 92.12 87 GLU A C 1
ATOM 686 O O . GLU A 1 87 ? -29.294 -7.256 40.874 1.00 92.12 87 GLU A O 1
ATOM 691 N N . ASN A 1 88 ? -28.091 -5.480 40.239 1.00 92.56 88 ASN A N 1
ATOM 692 C CA . ASN A 1 88 ? -28.243 -4.773 41.500 1.00 92.56 88 ASN A CA 1
ATOM 693 C C . ASN A 1 88 ? -29.583 -4.017 41.559 1.00 92.56 88 ASN A C 1
ATOM 695 O O . ASN A 1 88 ? -29.703 -2.866 41.136 1.00 92.56 88 ASN A O 1
ATOM 699 N N . LEU A 1 89 ? -30.586 -4.657 42.167 1.00 87.44 89 LEU A N 1
ATOM 700 C CA . LEU A 1 89 ? -31.933 -4.103 42.361 1.00 87.44 89 LEU A CA 1
ATOM 701 C C . LEU A 1 89 ? -31.946 -2.712 43.012 1.00 87.44 89 LEU A C 1
ATOM 703 O O . LEU A 1 89 ? -32.822 -1.914 42.687 1.00 87.44 89 LEU A O 1
ATOM 707 N N . PHE A 1 90 ? -30.997 -2.401 43.903 1.00 90.88 90 PHE A N 1
ATOM 708 C CA . PHE A 1 90 ? -30.924 -1.080 44.530 1.00 90.88 90 PHE A CA 1
ATOM 709 C C . PHE A 1 90 ? -30.562 0.006 43.513 1.00 90.88 90 PHE A C 1
ATOM 711 O O . PHE A 1 90 ? -31.207 1.050 43.496 1.00 90.88 90 PHE A O 1
ATOM 718 N N . LEU A 1 91 ? -29.583 -0.248 42.638 1.00 89.56 91 LEU A N 1
ATOM 719 C CA . LEU A 1 91 ? -29.192 0.695 41.584 1.00 89.56 91 LEU A CA 1
ATOM 720 C C . LEU A 1 91 ? -30.320 0.895 40.572 1.00 89.56 91 LEU A C 1
ATOM 722 O O . LEU A 1 91 ? -30.636 2.028 40.227 1.00 89.56 91 LEU A O 1
ATOM 726 N N . VAL A 1 92 ? -30.969 -0.192 40.151 1.00 88.38 92 VAL A N 1
ATOM 727 C CA . VAL A 1 92 ? -32.115 -0.132 39.229 1.00 88.38 92 VAL A CA 1
ATOM 728 C C . VAL A 1 92 ? -33.279 0.647 39.842 1.00 88.38 92 VAL A C 1
ATOM 730 O O . VAL A 1 92 ? -33.912 1.462 39.173 1.00 88.38 92 VAL A O 1
ATOM 733 N N . TRP A 1 93 ? -33.573 0.419 41.123 1.00 91.00 93 TRP A N 1
ATOM 734 C CA . TRP A 1 93 ? -34.646 1.130 41.812 1.00 91.00 93 TRP A CA 1
ATOM 735 C C . TRP A 1 93 ? -34.311 2.609 42.029 1.00 91.00 93 TRP A C 1
ATOM 737 O O . TRP A 1 93 ? -35.168 3.462 41.805 1.00 91.00 93 TRP A O 1
ATOM 747 N N . ALA A 1 94 ? -33.068 2.922 42.405 1.00 90.06 94 ALA A N 1
ATOM 748 C CA . ALA A 1 94 ? -32.588 4.294 42.543 1.00 90.06 94 ALA A CA 1
ATOM 749 C C . ALA A 1 94 ? -32.652 5.055 41.211 1.00 90.06 94 ALA A C 1
ATOM 751 O O . ALA A 1 94 ? -33.154 6.175 41.186 1.00 90.06 94 ALA A O 1
ATOM 752 N N . ASP A 1 95 ? -32.228 4.439 40.105 1.00 89.88 95 ASP A N 1
ATOM 753 C CA . ASP A 1 95 ? -32.325 5.029 38.766 1.00 89.88 95 ASP A CA 1
ATOM 754 C C . ASP A 1 95 ? -33.784 5.274 38.358 1.00 89.88 95 ASP A C 1
ATOM 756 O O . ASP A 1 95 ? -34.138 6.352 37.886 1.00 89.88 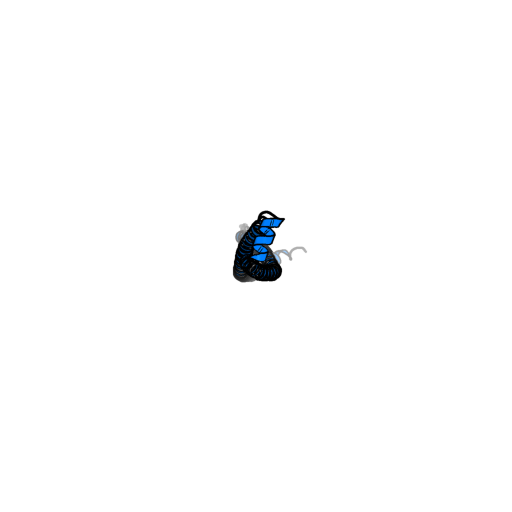95 ASP A O 1
ATOM 760 N N . LYS A 1 96 ? -34.680 4.321 38.642 1.00 89.75 96 LYS A N 1
ATOM 761 C CA . LYS A 1 96 ? -36.111 4.476 38.357 1.00 89.75 96 LYS A CA 1
ATOM 762 C C . LYS A 1 96 ? -36.773 5.583 39.178 1.00 89.75 96 LYS A C 1
ATOM 764 O O . LYS A 1 96 ? -37.675 6.251 38.679 1.00 89.75 96 LYS A O 1
ATOM 769 N N . LEU A 1 97 ? -36.352 5.769 40.428 1.00 90.12 97 LEU A N 1
ATOM 770 C CA . LEU A 1 97 ? -36.925 6.776 41.318 1.00 90.12 97 LEU A CA 1
ATOM 771 C C . LEU A 1 97 ? -36.367 8.181 41.055 1.00 90.12 97 LEU A C 1
ATOM 773 O O . LEU A 1 97 ? -37.118 9.150 41.120 1.00 90.12 97 LEU A O 1
ATOM 777 N N . LEU A 1 98 ? -35.063 8.292 40.786 1.00 89.88 98 LEU A N 1
ATOM 778 C CA . LEU A 1 98 ? -34.369 9.574 40.624 1.00 89.88 98 LEU A CA 1
ATOM 779 C C . LEU A 1 98 ? -34.372 10.071 39.175 1.00 89.88 98 LEU A C 1
ATOM 781 O O . LEU A 1 98 ? -34.488 11.273 38.951 1.00 89.88 98 LEU A O 1
ATOM 785 N N . TYR A 1 99 ? -34.261 9.155 38.212 1.00 87.94 99 TYR A N 1
ATOM 786 C CA . TYR A 1 99 ? -34.072 9.448 36.787 1.00 87.94 99 TYR A CA 1
ATOM 787 C C . TYR A 1 99 ? -35.123 8.776 35.892 1.00 87.94 99 TYR A C 1
ATOM 789 O O . TYR A 1 99 ? -34.969 8.735 34.677 1.00 87.94 99 TYR A O 1
ATOM 797 N N . GLY A 1 100 ? -36.183 8.194 36.462 1.00 89.44 100 GLY A N 1
ATOM 798 C CA . GLY A 1 100 ? -37.245 7.545 35.685 1.00 89.44 100 GLY A CA 1
ATOM 799 C C . GLY A 1 100 ? -36.824 6.271 34.937 1.00 89.44 100 GLY A C 1
ATOM 800 O O . GLY A 1 100 ? -37.660 5.681 34.256 1.00 89.44 100 GLY A O 1
ATOM 801 N N . GLY A 1 101 ? -35.579 5.806 35.095 1.00 85.50 101 GLY A N 1
ATOM 802 C CA . GLY A 1 101 ? -35.009 4.677 34.352 1.00 85.50 101 GLY A CA 1
ATOM 803 C C . GLY A 1 101 ? -34.138 5.073 33.151 1.00 85.50 101 GLY A C 1
ATOM 804 O O . GLY A 1 101 ? -33.627 4.188 32.464 1.00 85.50 101 GLY A O 1
ATOM 805 N N . GLU A 1 102 ? -33.973 6.374 32.881 1.00 90.88 102 GLU A N 1
ATOM 806 C CA . GLU A 1 102 ? -33.235 6.867 31.710 1.00 90.88 102 GLU A CA 1
ATOM 807 C C . GLU A 1 102 ? -31.729 6.564 31.783 1.00 90.88 102 GLU A C 1
ATOM 809 O O . GLU A 1 102 ? -31.096 6.366 30.748 1.00 90.88 102 GLU A O 1
ATOM 814 N N . GLY A 1 103 ? -31.141 6.450 32.980 1.00 88.25 103 GLY A N 1
ATOM 815 C CA . GLY A 1 103 ? -29.704 6.207 33.134 1.00 88.25 103 GLY A CA 1
ATOM 816 C C . GLY A 1 103 ? -29.271 4.841 32.597 1.00 88.25 103 GLY A C 1
ATOM 817 O O . GLY A 1 103 ? -28.262 4.728 31.893 1.00 88.25 103 GLY A O 1
ATOM 818 N N . PHE A 1 104 ? -30.052 3.789 32.864 1.00 87.94 104 PHE A N 1
ATOM 819 C CA . PHE A 1 104 ? -29.791 2.464 32.288 1.00 87.94 104 PHE A CA 1
ATOM 820 C C . PHE A 1 104 ? -30.084 2.390 30.785 1.00 87.94 104 PHE A C 1
ATOM 822 O O . PHE A 1 104 ? -29.462 1.576 30.092 1.00 87.94 104 PHE A O 1
ATOM 829 N N . GLU A 1 105 ? -31.025 3.184 30.279 1.00 89.69 105 GLU A N 1
ATOM 830 C CA . GLU A 1 105 ? -31.313 3.264 28.846 1.00 89.69 105 GLU A CA 1
ATOM 831 C C . GLU A 1 105 ? -30.153 3.945 28.110 1.00 89.69 105 GLU A C 1
ATOM 833 O O . GLU A 1 105 ? -29.570 3.340 27.208 1.00 89.69 105 GLU A O 1
ATOM 838 N N . GLU A 1 106 ? -29.701 5.104 28.594 1.00 90.44 106 GLU A N 1
ATOM 839 C CA . GLU A 1 106 ? -28.564 5.842 28.038 1.00 90.44 106 GLU A CA 1
ATOM 840 C C . GLU A 1 106 ? -27.272 5.010 28.064 1.00 90.44 106 GLU A C 1
ATOM 842 O O . GLU A 1 106 ? -26.541 4.942 27.074 1.00 90.44 106 GLU A O 1
ATOM 847 N N . ALA A 1 107 ? -26.984 4.315 29.169 1.00 89.50 107 ALA A N 1
ATOM 848 C CA . ALA A 1 107 ? -25.822 3.431 29.246 1.00 89.50 107 ALA A CA 1
ATOM 849 C C . ALA A 1 107 ? -25.902 2.271 28.231 1.00 89.50 107 ALA A C 1
ATOM 851 O O . ALA A 1 107 ? -24.896 1.922 27.606 1.00 89.50 107 ALA A O 1
ATOM 852 N N . GLY A 1 108 ? -27.096 1.710 28.010 1.00 90.62 108 GLY A N 1
ATOM 853 C CA . GLY A 1 108 ? -27.328 0.697 26.980 1.00 90.62 108 GLY A CA 1
ATOM 854 C C . GLY A 1 108 ? -27.116 1.240 25.563 1.00 90.62 108 GLY A C 1
ATOM 855 O O . GLY A 1 108 ? -26.469 0.585 24.741 1.00 90.62 108 GLY A O 1
ATOM 856 N N . GLU A 1 109 ? -27.597 2.454 25.287 1.00 94.19 109 GLU A N 1
ATOM 857 C CA . GLU A 1 109 ? -27.376 3.136 24.010 1.00 94.19 109 GLU A CA 1
ATOM 858 C C . GLU A 1 109 ? -25.895 3.432 23.759 1.00 94.19 109 GLU A C 1
ATOM 860 O O . GLU A 1 109 ? -25.404 3.187 22.656 1.00 94.19 109 GLU A O 1
ATOM 865 N N . ARG A 1 110 ? -25.155 3.885 24.779 1.00 91.62 110 ARG A N 1
ATOM 866 C CA . ARG A 1 110 ? -23.705 4.129 24.691 1.00 91.62 110 ARG A CA 1
ATOM 867 C C . ARG A 1 110 ? -22.934 2.856 24.351 1.00 91.62 110 ARG A C 1
ATOM 869 O O . ARG A 1 110 ? -22.075 2.883 23.472 1.00 91.62 110 ARG A O 1
ATOM 876 N N . ILE A 1 111 ? -23.276 1.728 24.977 1.00 91.38 111 ILE A N 1
ATOM 877 C CA . ILE A 1 111 ? -22.683 0.421 24.653 1.00 91.38 111 ILE A CA 1
ATOM 878 C C . ILE A 1 111 ? -23.00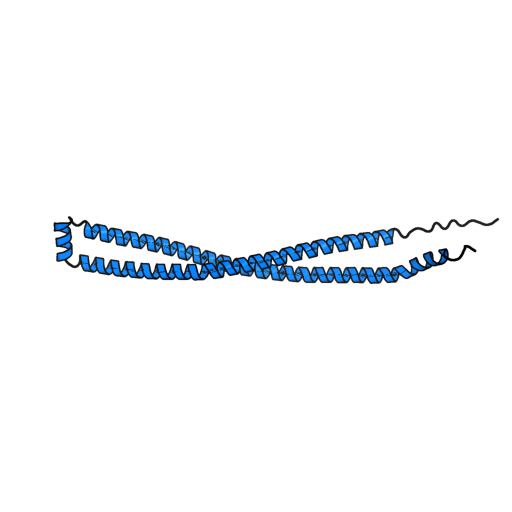1 0.019 23.207 1.00 91.38 111 ILE A C 1
ATOM 880 O O . ILE A 1 111 ? -22.118 -0.430 22.475 1.00 91.38 111 ILE A O 1
ATOM 884 N N . ALA A 1 112 ? -24.251 0.193 22.768 1.00 92.38 112 ALA A N 1
ATOM 885 C CA . ALA A 1 112 ? -24.652 -0.121 21.399 1.00 92.38 112 ALA A CA 1
ATOM 886 C C . ALA A 1 112 ? -23.958 0.782 20.362 1.00 92.38 112 ALA A C 1
ATOM 888 O O . ALA A 1 112 ? -23.597 0.316 19.277 1.00 92.38 112 ALA A O 1
ATOM 889 N N . ALA A 1 113 ? -23.756 2.062 20.684 1.00 93.19 113 ALA A N 1
ATOM 890 C CA . ALA A 1 113 ? -23.000 3.002 19.866 1.00 93.19 113 ALA A CA 1
ATOM 891 C C . ALA A 1 113 ? -21.520 2.598 19.774 1.00 93.19 113 ALA A C 1
ATOM 893 O O . ALA A 1 113 ? -20.997 2.511 18.662 1.00 93.19 113 ALA A O 1
ATOM 894 N N . GLY A 1 114 ? -20.891 2.242 20.900 1.00 92.69 114 GLY A N 1
ATOM 895 C CA . GLY A 1 114 ? -19.530 1.699 20.938 1.00 92.69 114 GLY A CA 1
ATOM 896 C C . GLY A 1 114 ? -19.373 0.482 20.023 1.00 92.69 114 GLY A C 1
ATOM 897 O O . GLY A 1 114 ? -18.518 0.480 19.139 1.00 92.69 114 GLY A O 1
ATOM 898 N N . GLY A 1 115 ? -20.296 -0.482 20.103 1.00 91.75 115 GLY A N 1
ATOM 899 C CA . GLY A 1 115 ? -20.303 -1.656 19.221 1.00 91.75 115 GLY A CA 1
ATOM 900 C C . GLY A 1 115 ? -20.364 -1.325 17.731 1.00 91.75 115 GLY A C 1
ATOM 901 O O . GLY A 1 115 ? -19.696 -1.969 16.913 1.00 91.75 115 GLY A O 1
ATOM 902 N N . LYS A 1 116 ? -21.117 -0.285 17.352 1.00 94.75 116 LYS A N 1
ATOM 903 C CA . LYS A 1 116 ? -21.140 0.209 15.966 1.00 94.75 116 LYS A CA 1
ATOM 904 C C . LYS A 1 116 ? -19.803 0.832 15.568 1.00 94.75 116 LYS A C 1
ATOM 906 O O . LYS A 1 116 ? -19.329 0.570 14.462 1.00 94.75 116 LYS A O 1
ATOM 911 N N . GLU A 1 117 ? -19.177 1.618 16.440 1.00 92.75 117 GLU A N 1
ATOM 912 C CA . GLU A 1 117 ? -17.859 2.204 16.173 1.00 92.75 117 GLU A CA 1
ATOM 913 C C . GLU A 1 117 ? -16.778 1.136 15.998 1.00 92.75 117 GLU A C 1
ATOM 915 O O . GLU A 1 117 ? -15.973 1.228 15.068 1.00 92.75 117 GLU A O 1
ATOM 920 N N . ILE A 1 118 ? -16.803 0.077 16.811 1.00 93.75 118 ILE A N 1
ATOM 921 C CA . ILE A 1 118 ? -15.902 -1.069 16.658 1.00 93.75 118 ILE A CA 1
ATOM 922 C C . ILE A 1 118 ? -16.121 -1.763 15.319 1.00 93.75 118 ILE A C 1
ATOM 924 O O . ILE A 1 118 ? -15.149 -2.058 14.620 1.00 93.75 118 ILE A O 1
ATOM 928 N N . ALA A 1 119 ? -17.372 -2.000 14.920 1.00 93.56 119 ALA A N 1
ATOM 929 C CA . ALA A 1 119 ? -17.672 -2.606 13.625 1.00 93.56 119 ALA A CA 1
ATOM 930 C C . ALA A 1 119 ? -17.136 -1.751 12.459 1.00 93.56 119 ALA A C 1
ATOM 932 O O . ALA A 1 119 ? -16.507 -2.275 11.536 1.00 93.56 119 ALA A O 1
ATOM 933 N N . ILE A 1 120 ? -17.307 -0.426 12.532 1.00 93.88 120 ILE A N 1
ATOM 934 C CA . ILE A 1 120 ? -16.747 0.522 11.557 1.00 93.88 120 ILE A CA 1
ATOM 935 C C . ILE A 1 120 ? -15.213 0.467 11.564 1.00 93.88 120 ILE A C 1
ATOM 937 O O . ILE A 1 120 ? -14.588 0.408 10.502 1.00 93.88 120 ILE A O 1
ATOM 941 N N . GLY A 1 121 ? -14.592 0.469 12.745 1.00 93.31 121 GLY A N 1
ATOM 942 C CA . GLY A 1 121 ? -13.143 0.366 12.910 1.00 93.31 121 GLY A CA 1
ATOM 943 C C . GLY A 1 121 ? -12.583 -0.928 12.321 1.00 93.31 121 GLY A C 1
ATOM 944 O O . GLY A 1 121 ? -11.571 -0.903 11.622 1.00 93.31 121 GLY A O 1
ATOM 945 N N . GLN A 1 122 ? -13.281 -2.046 12.510 1.00 94.06 122 GLN A N 1
ATOM 946 C CA . GLN A 1 122 ? -12.910 -3.333 11.934 1.00 94.06 122 GLN A CA 1
ATOM 947 C C . GLN A 1 122 ? -13.004 -3.334 10.408 1.00 94.06 122 GLN A C 1
ATOM 949 O O . GLN A 1 122 ? -12.094 -3.833 9.748 1.00 94.06 122 GLN A O 1
ATOM 954 N N . GLY A 1 123 ? -14.036 -2.701 9.843 1.00 94.75 123 GLY A N 1
ATOM 955 C CA . GLY A 1 123 ? -14.128 -2.479 8.400 1.00 94.75 123 GLY A CA 1
ATOM 956 C C . GLY A 1 123 ? -12.955 -1.658 7.855 1.00 94.75 123 GLY A C 1
ATOM 957 O O . GLY A 1 123 ? -12.381 -2.008 6.825 1.00 94.75 123 GLY A O 1
ATOM 958 N N . LYS A 1 124 ? -12.536 -0.602 8.565 1.00 92.69 124 LYS A N 1
ATOM 959 C CA . LYS A 1 124 ? -11.366 0.208 8.176 1.00 92.69 124 LYS A CA 1
ATOM 960 C C . LYS A 1 124 ? -10.067 -0.600 8.202 1.00 92.69 124 LYS A C 1
ATOM 962 O O . LYS A 1 124 ? -9.267 -0.471 7.278 1.00 92.69 124 LYS A O 1
ATOM 967 N N . VAL A 1 125 ? -9.864 -1.434 9.225 1.00 93.88 125 VAL A N 1
ATOM 968 C CA . VAL A 1 125 ? -8.683 -2.310 9.322 1.00 93.88 125 VAL A CA 1
ATOM 969 C C . VAL A 1 125 ? -8.665 -3.335 8.184 1.00 93.88 125 VAL A C 1
ATOM 971 O O . VAL A 1 125 ? -7.639 -3.467 7.527 1.00 93.88 125 VAL A O 1
ATOM 974 N N . ASP A 1 126 ? -9.789 -3.987 7.874 1.00 94.00 126 ASP A N 1
ATOM 975 C CA . ASP A 1 126 ? -9.877 -4.952 6.761 1.00 94.00 126 ASP A CA 1
ATOM 976 C C . ASP A 1 126 ? -9.580 -4.300 5.396 1.00 94.00 126 ASP A C 1
ATOM 978 O O . ASP A 1 126 ? -8.831 -4.835 4.574 1.00 94.00 126 ASP A O 1
ATOM 982 N N . VAL A 1 127 ? -10.104 -3.092 5.160 1.00 93.81 127 VAL A N 1
ATOM 983 C CA . VAL A 1 127 ? -9.774 -2.311 3.957 1.00 93.81 127 VAL A CA 1
ATOM 984 C C . VAL A 1 127 ? -8.281 -1.973 3.913 1.00 93.81 127 VAL A C 1
ATOM 986 O O . VAL A 1 127 ? -7.653 -2.132 2.864 1.00 93.81 127 VAL A O 1
ATOM 989 N N . GLY A 1 128 ? -7.696 -1.547 5.035 1.00 92.50 128 GLY A N 1
ATOM 990 C CA . GLY A 1 128 ? -6.264 -1.260 5.134 1.00 92.50 128 GLY A CA 1
ATOM 991 C C . GLY A 1 128 ? -5.390 -2.491 4.866 1.00 92.50 128 GLY A C 1
ATOM 992 O O . GLY A 1 128 ? -4.423 -2.408 4.110 1.00 92.50 128 GLY A O 1
ATOM 993 N N . GLU A 1 129 ? -5.760 -3.659 5.392 1.00 92.31 129 GLU A N 1
ATOM 994 C CA . GLU A 1 129 ? -5.073 -4.932 5.129 1.00 92.31 129 GLU A CA 1
ATOM 995 C C . GLU A 1 129 ? -5.093 -5.299 3.645 1.00 92.31 129 GLU A C 1
ATOM 997 O O . GLU A 1 129 ? -4.056 -5.653 3.072 1.00 92.31 129 GLU A O 1
ATOM 1002 N N . LYS A 1 130 ? -6.250 -5.149 2.992 1.00 93.69 130 LYS A N 1
ATOM 1003 C CA . LYS A 1 130 ? -6.387 -5.367 1.546 1.00 93.69 130 LYS A CA 1
ATOM 1004 C C . LYS A 1 130 ? -5.523 -4.402 0.739 1.00 93.69 130 LYS A C 1
ATOM 1006 O O . LYS A 1 130 ? -4.898 -4.826 -0.233 1.00 93.69 130 LYS A O 1
ATOM 1011 N N . GLN A 1 131 ? -5.443 -3.133 1.141 1.00 90.00 131 GLN A N 1
ATOM 1012 C CA . GLN A 1 131 ? -4.586 -2.145 0.480 1.00 90.00 131 GLN A CA 1
ATOM 1013 C C . GLN A 1 131 ? -3.101 -2.493 0.615 1.00 90.00 131 GLN A C 1
ATOM 1015 O O . GLN A 1 131 ? -2.384 -2.487 -0.386 1.00 90.00 131 GLN A O 1
ATOM 1020 N N . VAL A 1 132 ? -2.643 -2.874 1.811 1.00 91.12 132 VAL A N 1
ATOM 1021 C CA . VAL A 1 132 ? -1.255 -3.314 2.031 1.00 91.12 132 VAL A CA 1
ATOM 1022 C C . VAL A 1 132 ? -0.944 -4.568 1.205 1.00 91.12 132 VAL A C 1
ATOM 1024 O O . VAL A 1 132 ? 0.101 -4.644 0.555 1.00 91.12 132 VAL A O 1
ATOM 1027 N N . ALA A 1 133 ? -1.859 -5.540 1.153 1.00 90.88 133 ALA A N 1
ATOM 1028 C CA . ALA A 1 133 ? -1.695 -6.741 0.336 1.00 90.88 133 ALA A CA 1
ATOM 1029 C C . ALA A 1 133 ? -1.612 -6.423 -1.170 1.00 90.88 133 ALA A C 1
ATOM 1031 O O . ALA A 1 133 ? -0.720 -6.925 -1.863 1.00 90.88 133 ALA A O 1
ATOM 1032 N N . ALA A 1 134 ? -2.494 -5.554 -1.669 1.00 89.88 134 ALA A N 1
ATOM 1033 C CA . ALA A 1 134 ? -2.482 -5.098 -3.056 1.00 89.88 134 ALA A CA 1
ATOM 1034 C C . ALA A 1 134 ? -1.193 -4.332 -3.394 1.00 89.88 134 ALA A C 1
ATOM 1036 O O . ALA A 1 134 ? -0.572 -4.598 -4.424 1.00 89.88 134 ALA A O 1
ATOM 1037 N N . GLY A 1 135 ? -0.735 -3.447 -2.503 1.00 91.38 135 GLY A N 1
ATOM 1038 C CA . GLY A 1 135 ? 0.525 -2.721 -2.665 1.00 91.38 135 GLY A CA 1
ATOM 1039 C C . GLY A 1 135 ? 1.732 -3.660 -2.741 1.00 91.38 135 GLY A C 1
ATOM 1040 O O . GLY A 1 135 ? 2.573 -3.520 -3.630 1.00 91.38 135 GLY A O 1
ATOM 1041 N N . ARG A 1 136 ? 1.793 -4.690 -1.885 1.00 91.94 136 ARG A N 1
ATOM 1042 C CA . ARG A 1 136 ? 2.856 -5.715 -1.933 1.00 91.94 136 ARG A CA 1
ATOM 1043 C C . ARG A 1 136 ? 2.860 -6.488 -3.254 1.00 91.94 136 ARG A C 1
ATOM 1045 O O . ARG A 1 136 ? 3.930 -6.771 -3.796 1.00 91.94 136 ARG A O 1
ATOM 1052 N N . LEU A 1 137 ? 1.683 -6.829 -3.783 1.00 92.81 137 LEU A N 1
ATOM 1053 C CA . LEU A 1 137 ? 1.552 -7.468 -5.097 1.00 92.81 137 LEU A CA 1
ATOM 1054 C C . LEU A 1 137 ? 2.027 -6.545 -6.222 1.00 92.81 137 LEU A C 1
ATOM 1056 O O . LEU A 1 137 ? 2.791 -6.987 -7.080 1.00 92.81 137 LEU A O 1
ATOM 1060 N N . ALA A 1 138 ? 1.633 -5.271 -6.195 1.00 88.00 138 ALA A N 1
ATOM 1061 C CA . ALA A 1 138 ? 2.055 -4.282 -7.182 1.00 88.00 138 ALA A CA 1
ATOM 1062 C C . ALA A 1 138 ? 3.581 -4.109 -7.197 1.00 88.00 138 ALA A C 1
ATOM 1064 O O . ALA A 1 138 ? 4.193 -4.160 -8.264 1.00 88.00 138 ALA A O 1
ATOM 1065 N N . VAL A 1 139 ? 4.213 -4.009 -6.022 1.00 91.44 139 VAL A N 1
ATOM 1066 C CA . VAL A 1 139 ? 5.678 -3.963 -5.892 1.00 91.44 139 VAL A CA 1
ATOM 1067 C C . VAL A 1 139 ? 6.323 -5.215 -6.490 1.00 91.44 139 VAL A C 1
ATOM 1069 O O . VAL A 1 139 ? 7.258 -5.102 -7.281 1.00 91.44 139 VAL A O 1
ATOM 1072 N N . ARG A 1 140 ? 5.808 -6.413 -6.182 1.00 91.50 140 ARG A N 1
ATOM 1073 C CA . ARG A 1 140 ? 6.333 -7.675 -6.735 1.00 91.50 140 ARG A CA 1
ATOM 1074 C C . ARG A 1 140 ? 6.248 -7.712 -8.263 1.00 91.50 140 ARG A C 1
ATOM 1076 O O . ARG A 1 140 ? 7.227 -8.064 -8.918 1.00 91.50 140 ARG A O 1
ATOM 1083 N N . LEU A 1 141 ? 5.100 -7.339 -8.827 1.00 89.81 141 LEU A N 1
ATOM 1084 C CA . LEU A 1 141 ? 4.901 -7.281 -10.277 1.00 89.81 141 LEU A CA 1
ATOM 1085 C C . LEU A 1 141 ? 5.821 -6.243 -10.929 1.00 89.81 141 LEU A C 1
ATOM 1087 O O . LEU A 1 141 ? 6.417 -6.526 -11.967 1.00 89.81 141 LEU A O 1
ATOM 1091 N N . GLY A 1 142 ? 5.993 -5.077 -10.302 1.00 89.62 142 GLY A N 1
ATOM 1092 C CA . GLY A 1 142 ? 6.925 -4.050 -10.760 1.00 89.62 142 GLY A CA 1
ATOM 1093 C C . GLY A 1 142 ? 8.371 -4.550 -10.794 1.00 89.62 142 GLY A C 1
ATOM 1094 O O . GLY A 1 142 ? 9.083 -4.318 -11.772 1.00 89.62 142 GLY A O 1
ATOM 1095 N N . VAL A 1 143 ? 8.804 -5.289 -9.766 1.00 90.62 143 VAL A N 1
ATOM 1096 C CA . VAL A 1 143 ? 10.152 -5.881 -9.717 1.00 90.62 143 VAL A CA 1
ATOM 1097 C C . VAL A 1 143 ? 10.352 -6.882 -10.859 1.00 90.62 143 VAL A C 1
ATOM 1099 O O . VAL A 1 143 ? 11.398 -6.863 -11.512 1.00 90.62 143 VAL A O 1
ATOM 1102 N N . GLU A 1 144 ? 9.350 -7.712 -11.151 1.00 90.56 144 GLU A N 1
ATOM 1103 C CA . GLU A 1 144 ? 9.423 -8.678 -12.252 1.00 90.56 144 GLU A CA 1
ATOM 1104 C C . GLU A 1 144 ? 9.468 -7.982 -13.623 1.00 90.56 144 GLU A C 1
ATOM 1106 O O . GLU A 1 144 ? 10.302 -8.310 -14.470 1.00 90.56 144 GLU A O 1
ATOM 1111 N N . GLN A 1 145 ? 8.653 -6.943 -13.824 1.00 86.31 145 GLN A N 1
ATOM 1112 C CA . GLN A 1 145 ? 8.702 -6.126 -15.041 1.00 86.31 145 GLN A CA 1
ATOM 1113 C C . GLN A 1 145 ? 10.062 -5.440 -15.222 1.00 86.31 145 GLN A C 1
ATOM 1115 O O . GLN A 1 145 ? 10.600 -5.416 -16.331 1.00 86.31 145 GLN A O 1
ATOM 1120 N N . LEU A 1 146 ? 10.669 -4.928 -14.146 1.00 89.44 146 LEU A N 1
ATOM 1121 C CA . LEU A 1 146 ? 12.021 -4.368 -14.204 1.00 89.44 146 LEU A CA 1
ATOM 1122 C C . LEU A 1 146 ? 13.069 -5.411 -14.586 1.00 89.44 146 LEU A C 1
ATOM 1124 O O . LEU A 1 146 ? 14.011 -5.092 -15.317 1.00 89.44 146 LEU A O 1
ATOM 1128 N N . ARG A 1 147 ? 12.925 -6.653 -14.112 1.00 87.25 147 ARG A N 1
ATOM 1129 C CA . ARG A 1 147 ? 13.819 -7.756 -14.478 1.00 87.25 147 ARG A CA 1
ATOM 1130 C C . ARG A 1 147 ? 13.745 -8.042 -15.979 1.00 87.25 147 ARG A C 1
ATOM 1132 O O . ARG A 1 147 ? 14.789 -8.113 -16.631 1.00 87.25 147 ARG A O 1
ATOM 1139 N N . GLN A 1 148 ? 12.536 -8.115 -16.533 1.00 86.69 148 GLN A N 1
ATOM 1140 C CA . GLN A 1 148 ? 12.318 -8.290 -17.973 1.00 86.69 148 GLN A CA 1
ATOM 1141 C C . GLN A 1 148 ? 12.872 -7.108 -18.781 1.00 86.69 148 GLN A C 1
ATOM 1143 O O . GLN A 1 148 ? 13.601 -7.299 -19.755 1.00 86.69 148 GLN A O 1
ATOM 1148 N N . ALA A 1 149 ? 12.617 -5.874 -18.338 1.00 84.94 149 ALA A N 1
ATOM 1149 C CA . ALA A 1 149 ? 13.136 -4.674 -18.991 1.00 84.94 149 ALA A CA 1
ATOM 1150 C C . ALA A 1 149 ? 14.677 -4.625 -18.982 1.00 84.94 149 ALA A C 1
ATOM 1152 O O . ALA A 1 149 ? 15.295 -4.236 -19.976 1.00 84.94 149 ALA A O 1
ATOM 1153 N N . ARG A 1 150 ? 15.328 -5.071 -17.897 1.00 84.19 150 ARG A N 1
ATOM 1154 C CA . ARG A 1 150 ? 16.795 -5.201 -17.835 1.00 84.19 150 ARG A CA 1
ATOM 1155 C C . ARG A 1 150 ? 17.329 -6.239 -18.821 1.00 84.19 150 ARG A C 1
ATOM 1157 O O . ARG A 1 150 ? 18.340 -5.975 -19.467 1.00 84.19 150 ARG A O 1
ATOM 1164 N N . GLN A 1 151 ? 16.664 -7.383 -18.973 1.00 85.81 151 GLN A N 1
ATOM 1165 C CA . GLN A 1 151 ? 17.053 -8.389 -19.968 1.00 85.81 151 GLN A CA 1
ATOM 1166 C C . GLN A 1 151 ? 16.913 -7.855 -21.399 1.00 85.81 151 GLN A C 1
ATOM 1168 O O . GLN A 1 151 ? 17.849 -7.982 -22.188 1.00 85.81 151 GLN A O 1
ATOM 1173 N N . ALA A 1 152 ? 15.811 -7.164 -21.704 1.00 82.19 152 ALA A N 1
ATOM 1174 C CA . ALA A 1 152 ? 15.616 -6.501 -22.995 1.00 82.19 152 ALA A CA 1
ATOM 1175 C C . ALA A 1 152 ? 16.694 -5.435 -23.276 1.00 82.19 152 ALA A C 1
ATOM 1177 O O . ALA A 1 152 ? 17.119 -5.228 -24.416 1.00 82.19 152 ALA A O 1
ATOM 1178 N N . ARG A 1 153 ? 17.193 -4.768 -22.230 1.00 82.25 153 ARG A N 1
ATOM 1179 C CA . ARG A 1 153 ? 18.304 -3.821 -22.358 1.00 82.25 153 ARG A CA 1
ATOM 1180 C C . ARG A 1 153 ? 19.617 -4.518 -22.711 1.00 82.25 153 ARG A C 1
ATOM 1182 O O . ARG A 1 153 ? 20.350 -4.002 -23.552 1.00 82.25 153 ARG A O 1
ATOM 1189 N N . LEU A 1 154 ? 19.904 -5.676 -22.1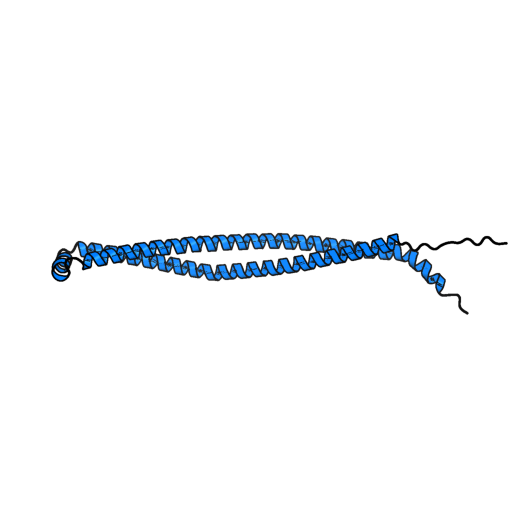13 1.00 79.69 154 LEU A N 1
ATOM 1190 C CA . LEU A 1 154 ? 21.089 -6.473 -22.447 1.00 79.69 154 LEU A CA 1
ATOM 1191 C C . LEU A 1 154 ? 21.035 -6.979 -23.893 1.00 79.69 154 LEU A C 1
ATOM 1193 O O . LEU A 1 154 ? 22.027 -6.856 -24.608 1.00 79.69 154 LEU A O 1
ATOM 1197 N N . SER A 1 155 ? 19.880 -7.463 -24.362 1.00 79.19 155 SER A N 1
ATOM 1198 C CA . SER A 1 155 ? 19.728 -7.879 -25.762 1.00 79.19 155 SER A CA 1
ATOM 1199 C C . SER A 1 155 ? 19.901 -6.709 -26.732 1.00 79.19 155 SER A C 1
ATOM 1201 O O . SER A 1 155 ? 20.573 -6.853 -27.750 1.00 79.19 155 SER A O 1
ATOM 1203 N N . CYS A 1 156 ? 19.366 -5.530 -26.403 1.00 75.94 156 CYS A N 1
ATOM 1204 C CA . CYS A 1 156 ? 19.541 -4.329 -27.222 1.00 75.94 156 CYS A CA 1
ATOM 1205 C C . CYS A 1 156 ? 21.014 -3.873 -27.257 1.00 75.94 156 CYS A C 1
ATOM 1207 O O . CYS A 1 156 ? 21.541 -3.556 -28.320 1.00 75.94 156 CYS A O 1
ATOM 1209 N N . ALA A 1 157 ? 21.718 -3.927 -26.121 1.00 77.06 157 ALA A N 1
ATOM 1210 C CA . ALA A 1 157 ? 23.145 -3.609 -26.051 1.00 77.06 157 ALA A CA 1
ATOM 1211 C C . ALA A 1 157 ? 24.006 -4.580 -26.881 1.00 77.06 157 ALA A C 1
ATOM 1213 O O . ALA A 1 157 ? 24.915 -4.145 -27.590 1.00 77.06 157 ALA A O 1
ATOM 1214 N N . LEU A 1 158 ? 23.693 -5.880 -26.846 1.00 79.25 158 LEU A N 1
ATOM 1215 C CA . LEU A 1 158 ? 24.363 -6.888 -27.672 1.00 79.25 158 LEU A CA 1
ATOM 1216 C C . LEU A 1 158 ? 24.120 -6.654 -29.167 1.00 79.25 158 LEU A C 1
ATOM 1218 O O . LEU A 1 158 ? 25.066 -6.719 -29.949 1.00 79.25 158 LEU A O 1
ATOM 1222 N N . LEU A 1 159 ? 22.887 -6.323 -29.566 1.00 76.62 159 LEU A N 1
ATOM 1223 C CA . LEU A 1 159 ? 22.575 -5.977 -30.955 1.00 76.62 159 LEU A CA 1
ATOM 1224 C C . LEU A 1 159 ? 23.406 -4.775 -31.422 1.00 76.62 159 LEU A C 1
ATOM 1226 O O . LEU A 1 159 ? 24.073 -4.863 -32.451 1.00 76.62 159 LEU A O 1
ATOM 1230 N N . VAL A 1 160 ? 23.447 -3.687 -30.646 1.00 74.31 160 VAL A N 1
ATOM 1231 C CA . VAL A 1 160 ? 24.264 -2.500 -30.966 1.00 74.31 160 VAL A CA 1
ATOM 1232 C C . VAL A 1 160 ? 25.746 -2.862 -31.114 1.00 74.31 160 VAL A C 1
ATOM 1234 O O . VAL A 1 160 ? 26.403 -2.419 -32.060 1.00 74.31 160 VAL A O 1
ATOM 1237 N N . PHE A 1 161 ? 26.283 -3.702 -30.229 1.00 77.56 161 PHE A N 1
ATOM 1238 C CA . PHE A 1 161 ? 27.674 -4.149 -30.311 1.00 77.56 161 PHE A CA 1
ATOM 1239 C C . PHE A 1 161 ? 27.952 -4.961 -31.588 1.00 77.56 161 PHE A C 1
ATOM 1241 O O . PHE A 1 161 ? 28.934 -4.718 -32.290 1.00 77.56 161 PHE A O 1
ATOM 1248 N N . VAL A 1 162 ? 27.056 -5.882 -31.948 1.00 79.12 162 VAL A N 1
ATOM 1249 C CA . VAL A 1 162 ? 27.173 -6.676 -33.181 1.00 79.12 162 VAL A CA 1
ATOM 1250 C C . VAL A 1 162 ? 27.116 -5.777 -34.420 1.00 79.12 162 VAL A C 1
ATOM 1252 O O . VAL A 1 162 ? 27.962 -5.901 -35.308 1.00 79.12 162 VAL A O 1
ATOM 1255 N N . PHE A 1 163 ? 26.179 -4.826 -34.466 1.00 77.50 163 PHE A N 1
ATOM 1256 C CA . PHE A 1 163 ? 26.041 -3.888 -35.585 1.00 77.50 163 PHE A CA 1
ATOM 1257 C C . PHE A 1 163 ? 27.254 -2.964 -35.741 1.00 77.50 163 PHE A C 1
ATOM 1259 O O . PHE A 1 163 ? 27.730 -2.760 -36.860 1.00 77.50 163 PHE A O 1
ATOM 1266 N N . THR A 1 164 ? 27.788 -2.434 -34.639 1.00 75.00 164 THR A N 1
ATOM 1267 C CA . THR A 1 164 ? 28.991 -1.585 -34.668 1.00 75.00 164 THR A CA 1
ATOM 1268 C C . THR A 1 164 ? 30.226 -2.375 -35.106 1.00 75.00 164 THR A C 1
ATOM 1270 O O . THR A 1 164 ? 30.991 -1.897 -35.944 1.00 75.00 164 THR A O 1
ATOM 1273 N N . SER A 1 165 ? 30.379 -3.618 -34.642 1.00 78.94 165 SER A N 1
ATOM 1274 C CA . SER A 1 165 ? 31.458 -4.515 -35.072 1.00 78.94 165 SER A CA 1
ATOM 1275 C C . SER A 1 165 ? 31.383 -4.845 -36.573 1.00 78.94 165 SER A C 1
ATOM 1277 O O . SER A 1 165 ? 32.378 -4.721 -37.293 1.00 78.94 165 SER A O 1
ATOM 1279 N N . LEU A 1 166 ? 30.189 -5.159 -37.093 1.00 79.00 166 LEU A N 1
ATOM 1280 C CA . LEU A 1 166 ? 29.952 -5.369 -38.529 1.00 79.00 166 LEU A CA 1
ATOM 1281 C C . LEU A 1 166 ? 30.315 -4.133 -39.365 1.00 79.00 166 LEU A C 1
ATOM 1283 O O . LEU A 1 166 ? 30.981 -4.270 -40.392 1.00 79.00 166 LEU A O 1
ATOM 1287 N N . LEU A 1 167 ? 29.939 -2.932 -38.913 1.00 74.56 167 LEU A N 1
ATOM 1288 C CA . LEU A 1 167 ? 30.287 -1.657 -39.556 1.00 74.56 167 LEU A CA 1
ATOM 1289 C C . LEU A 1 167 ? 31.802 -1.460 -39.667 1.00 74.56 167 LEU A C 1
ATOM 1291 O O . LEU A 1 167 ? 32.299 -1.090 -40.732 1.00 74.56 167 LEU A O 1
ATOM 1295 N N . VAL A 1 168 ? 32.542 -1.749 -38.595 1.00 79.50 168 VAL A N 1
ATOM 1296 C CA . VAL A 1 168 ? 34.007 -1.642 -38.570 1.00 79.50 168 VAL A CA 1
ATOM 1297 C C . VAL A 1 168 ? 34.640 -2.641 -39.542 1.00 79.50 168 VAL A C 1
ATOM 1299 O O . VAL A 1 168 ? 35.487 -2.261 -40.354 1.00 79.50 168 VAL A O 1
ATOM 1302 N N . VAL A 1 169 ? 34.194 -3.900 -39.533 1.00 79.81 169 VAL A N 1
ATOM 1303 C CA . VAL A 1 169 ? 34.720 -4.949 -40.423 1.00 79.81 169 VAL A CA 1
ATOM 1304 C C . VAL A 1 169 ? 34.435 -4.633 -41.893 1.00 79.81 169 VAL A C 1
ATOM 1306 O O . VAL A 1 169 ? 35.349 -4.692 -42.721 1.00 79.81 169 VAL A O 1
ATOM 1309 N N . PHE A 1 170 ? 33.198 -4.266 -42.238 1.00 77.44 170 PHE A N 1
ATOM 1310 C CA . PHE A 1 170 ? 32.838 -3.881 -43.606 1.00 77.44 170 PHE A CA 1
ATOM 1311 C C . PHE A 1 170 ? 33.551 -2.601 -44.042 1.00 77.44 170 PHE A C 1
ATOM 1313 O O . PHE A 1 170 ? 34.061 -2.544 -45.162 1.00 77.44 170 PHE A O 1
ATOM 1320 N N . GLY A 1 171 ? 33.667 -1.614 -43.151 1.00 72.31 171 GLY A N 1
ATOM 1321 C CA . GLY A 1 171 ? 34.412 -0.383 -43.387 1.00 72.31 171 GLY A CA 1
ATOM 1322 C C . GLY A 1 171 ? 35.876 -0.655 -43.733 1.00 72.31 171 GLY A C 1
ATOM 1323 O O . GLY A 1 171 ? 36.357 -0.197 -44.768 1.00 72.31 171 GLY A O 1
ATOM 1324 N N . ILE A 1 172 ? 36.579 -1.470 -42.939 1.00 75.94 172 ILE A N 1
ATOM 1325 C CA . ILE A 1 172 ? 37.984 -1.836 -43.189 1.00 75.94 172 ILE A CA 1
ATOM 1326 C C . ILE A 1 172 ? 38.121 -2.667 -44.473 1.00 75.94 172 ILE A C 1
ATOM 1328 O O . ILE A 1 172 ? 38.998 -2.391 -45.301 1.00 75.94 172 ILE A O 1
ATOM 1332 N N . ARG A 1 173 ? 37.241 -3.654 -44.687 1.00 75.75 173 ARG A N 1
ATOM 1333 C CA . ARG A 1 173 ? 37.274 -4.525 -45.874 1.00 75.75 173 ARG A CA 1
ATOM 1334 C C . ARG A 1 173 ? 37.029 -3.740 -47.166 1.00 75.75 173 ARG A C 1
ATOM 1336 O O . ARG A 1 173 ? 37.665 -4.012 -48.183 1.00 75.75 173 ARG A O 1
ATOM 1343 N N . TRP A 1 174 ? 36.140 -2.749 -47.138 1.00 61.44 174 TRP A N 1
ATOM 1344 C CA . TRP A 1 174 ? 35.823 -1.906 -48.295 1.00 61.44 174 TRP A CA 1
ATOM 1345 C C . TRP A 1 174 ? 36.714 -0.662 -48.423 1.00 61.44 174 TRP A C 1
ATOM 1347 O O . TRP A 1 174 ? 36.720 -0.041 -49.486 1.00 61.44 174 TRP A O 1
ATOM 1357 N N . ARG A 1 175 ? 37.545 -0.335 -47.423 1.00 59.81 175 ARG A N 1
ATOM 1358 C CA . ARG A 1 175 ? 38.527 0.765 -47.487 1.00 59.81 175 ARG A CA 1
ATOM 1359 C C . ARG A 1 175 ? 39.634 0.521 -48.517 1.00 59.81 175 ARG A C 1
ATOM 1361 O O . ARG A 1 175 ? 40.052 1.457 -49.197 1.00 59.81 175 ARG A O 1
ATOM 1368 N N . LYS A 1 176 ? 40.092 -0.727 -48.682 1.00 54.81 176 LYS A N 1
ATOM 1369 C CA . LYS A 1 176 ? 41.163 -1.083 -49.637 1.00 54.81 176 LYS A CA 1
ATOM 1370 C C . LYS A 1 176 ? 40.843 -0.753 -51.112 1.00 54.81 176 LYS A C 1
ATOM 1372 O O . LYS A 1 176 ? 41.717 -0.190 -51.770 1.00 54.81 176 LYS A O 1
ATOM 1377 N N . PRO A 1 177 ? 39.644 -1.040 -51.657 1.00 49.44 177 PRO A N 1
ATOM 1378 C CA . PRO A 1 177 ? 39.306 -0.651 -53.031 1.00 49.44 177 PRO A CA 1
ATOM 1379 C C . PRO A 1 177 ? 39.077 0.862 -53.224 1.00 49.44 177 PRO A C 1
ATOM 1381 O O . PRO A 1 177 ? 39.267 1.348 -54.332 1.00 49.44 177 PRO A O 1
ATOM 1384 N N . LEU A 1 178 ? 38.728 1.616 -52.172 1.00 48.09 178 LEU A N 1
ATOM 1385 C CA . LEU A 1 178 ? 38.510 3.073 -52.235 1.00 48.09 178 LEU A CA 1
ATOM 1386 C C . LEU A 1 178 ? 39.807 3.892 -52.112 1.00 48.09 178 LEU A C 1
ATOM 1388 O O . LEU A 1 178 ? 39.984 4.884 -52.814 1.00 48.09 178 LEU A O 1
ATOM 1392 N N . ALA A 1 179 ? 40.758 3.480 -51.270 1.00 50.25 179 ALA A N 1
ATOM 1393 C CA . ALA A 1 179 ? 42.025 4.207 -51.110 1.00 50.25 179 ALA A CA 1
ATOM 1394 C C . ALA A 1 179 ? 42.877 4.202 -52.394 1.00 50.25 179 ALA A C 1
ATOM 1396 O O . ALA A 1 179 ? 43.541 5.188 -52.719 1.00 50.25 179 ALA A O 1
ATOM 1397 N N . ARG A 1 180 ? 42.801 3.115 -53.174 1.00 49.84 180 ARG A N 1
ATOM 1398 C CA . ARG A 1 180 ? 43.534 2.968 -54.438 1.00 49.84 180 ARG A CA 1
ATOM 1399 C C . ARG A 1 180 ? 43.093 3.986 -55.502 1.00 49.84 180 ARG A C 1
ATOM 1401 O O . ARG A 1 180 ? 43.898 4.374 -56.338 1.00 49.84 180 ARG A O 1
ATOM 1408 N N . THR A 1 181 ? 41.853 4.477 -55.437 1.00 50.59 181 THR A N 1
ATOM 1409 C CA . THR A 1 181 ? 41.348 5.516 -56.351 1.00 50.59 181 THR A CA 1
ATOM 1410 C C . THR A 1 181 ? 41.734 6.945 -55.958 1.00 50.59 181 THR A C 1
ATOM 1412 O O . THR A 1 181 ? 41.743 7.816 -56.823 1.00 50.59 181 THR A O 1
ATOM 1415 N N . PHE A 1 182 ? 42.084 7.200 -54.691 1.00 52.12 182 PHE A N 1
ATOM 1416 C CA . PHE A 1 182 ? 42.456 8.541 -54.220 1.00 52.12 182 PHE A CA 1
ATOM 1417 C C . PHE A 1 182 ? 43.955 8.849 -54.376 1.00 52.12 182 PHE A C 1
ATOM 1419 O O . PHE A 1 182 ? 44.305 9.977 -54.712 1.00 52.12 182 PHE A O 1
ATOM 1426 N N . LEU A 1 183 ? 44.844 7.859 -54.213 1.00 51.47 183 LEU A N 1
ATOM 1427 C CA . LEU A 1 183 ? 46.301 8.067 -54.309 1.00 51.47 183 LEU A CA 1
ATOM 1428 C C . LEU A 1 183 ? 46.811 8.362 -55.732 1.00 51.47 183 LEU A C 1
ATOM 1430 O O . LEU A 1 183 ? 47.880 8.938 -55.885 1.00 51.47 183 LEU A O 1
ATOM 1434 N N . HIS A 1 184 ? 46.041 8.053 -56.779 1.00 49.28 184 HIS A N 1
ATOM 1435 C CA . HIS A 1 184 ? 46.404 8.395 -58.164 1.00 49.28 184 HIS A CA 1
ATOM 1436 C C . HIS A 1 184 ? 46.114 9.859 -58.550 1.00 49.28 184 HIS A C 1
ATOM 1438 O O . HIS A 1 184 ? 46.319 10.240 -59.698 1.00 49.28 184 HIS A O 1
ATOM 1444 N N . ARG A 1 185 ? 45.625 10.692 -57.617 1.00 52.91 185 ARG A N 1
ATOM 1445 C CA . ARG A 1 185 ? 45.326 12.118 -57.858 1.00 52.91 185 ARG A CA 1
ATOM 1446 C C . ARG A 1 185 ? 46.421 13.078 -57.358 1.00 52.91 185 ARG A C 1
ATOM 1448 O O . ARG A 1 185 ? 46.304 14.273 -57.588 1.00 52.91 185 ARG A O 1
ATOM 1455 N N . GLY A 1 186 ? 47.458 12.585 -56.673 1.00 48.91 186 GLY A N 1
ATOM 1456 C CA . GLY A 1 186 ? 48.440 13.429 -55.972 1.00 48.91 186 GLY A CA 1
ATOM 1457 C C . GLY A 1 186 ? 49.755 13.733 -56.702 1.00 48.91 186 GLY A C 1
ATOM 1458 O O . GLY A 1 186 ? 50.527 14.536 -56.198 1.00 48.91 186 GLY A O 1
ATOM 1459 N N . SER A 1 187 ? 50.042 13.122 -57.856 1.00 53.91 187 SER A N 1
ATOM 1460 C CA . SER A 1 187 ? 51.337 13.279 -58.544 1.00 53.91 187 SER A CA 1
ATOM 1461 C C . SER A 1 187 ? 51.141 13.631 -60.018 1.00 53.91 187 SER A C 1
ATOM 1463 O O . SER A 1 187 ? 51.242 12.784 -60.896 1.00 53.91 187 SER A O 1
ATOM 1465 N N . SER A 1 188 ? 50.757 14.878 -60.286 1.00 49.56 188 SER A N 1
ATOM 1466 C CA . SER A 1 188 ? 50.880 15.513 -61.607 1.00 49.56 188 SER A CA 1
ATOM 1467 C C . SER A 1 188 ? 50.579 17.006 -61.465 1.00 49.56 188 SER A C 1
ATOM 1469 O O . SER A 1 188 ? 49.509 17.472 -61.843 1.00 49.56 188 SER A O 1
ATOM 1471 N N . LYS A 1 189 ? 51.492 17.739 -60.821 1.00 45.31 189 LYS A N 1
ATOM 1472 C CA . LYS A 1 189 ? 51.708 19.180 -61.027 1.00 45.31 189 LYS A CA 1
ATOM 1473 C C . LYS A 1 189 ? 53.144 19.516 -60.611 1.00 45.31 189 LYS A C 1
ATOM 1475 O O . LYS A 1 189 ? 53.384 19.928 -59.482 1.00 45.31 189 LYS A O 1
ATOM 1480 N N . THR A 1 190 ? 54.067 19.286 -61.535 1.00 39.62 190 THR A N 1
ATOM 1481 C CA . THR A 1 190 ? 55.275 20.094 -61.752 1.00 39.62 190 THR A CA 1
ATOM 1482 C C . THR A 1 190 ? 55.253 20.474 -63.214 1.00 39.62 190 THR A C 1
ATOM 1484 O O . THR A 1 190 ? 55.004 19.538 -64.011 1.00 39.62 190 THR A O 1
#